Protein AF-A0A661GJ24-F1 (afdb_monomer_lite)

Foldseek 3Di:
DDDDDDDDDDDDDDDDDDDDDDDDDDDDDDDDPDDDDDDDDDDPDPDPPPDPPVPCLLVVQLVLQVVLLVCLQPPLVVLQVVVVVVVLLVLLLVLLLLLLLQADPVLPPDDPLLVLLLVLLCCLQAQCQLVLLQVLCVVLVADLLLSLLSSLQSNFAFASPLLLVLLVLLVADSSSLNVSSVVRNVVSLVRSLVNCCVRCVVHNVQHGDSVLLSVLCCVRRVVSSNNSNVVCVVVVDDDPPCSSCSSSVSVSSSSSSLSSSLVVVVVVQDPSNVVSLLVSLCSSLVVSLVSLLVVCVVSVHDLNHSSSSRSGSSHGYLSVSVSSLVVSPDPNSSSNVSSSSSNSNSSVVSNVVSVVSSVVVVD

Secondary structure (DSSP, 8-state):
-----------PPPP-----------------S-----S----------------HHHHHHHHHHHHHHHHHHH--HHHHHHHHTTHHHHHHHHHHHHHHHH--GGG----HHHHHHHHHHIIIIIIIHHHHHHHHHHHTT--HHHHHHHHHHHHSPPPSSHHHHHHHHTT--HHHHHHHHHHHHHHHHHHHHHHHHHHHHHHT-----HHHHHHHHIIIIIHHHHHHHHHHHHH-PPPPTTGGGHHHHHHHHHHHHHHHHTHHHHHHS-HHHHHHHHHHHHHHHHHHHHHHHHHHHHTT--HHHHHHHHHHHT---HHHHHHHHTTS-S--HHHHHHHHHHHHHHHHHHHHHHHHHHHHHH-

pLDDT: mean 79.18, std 21.62, range [26.05, 98.69]

Radius of gyration: 28.09 Å; chains: 1; bounding box: 100×52×68 Å

Structure (mmCIF, N/CA/C/O backbone):
data_AF-A0A661GJ24-F1
#
_entry.id   AF-A0A661GJ24-F1
#
loop_
_atom_site.group_PDB
_atom_site.id
_atom_site.type_symbol
_atom_site.label_atom_id
_atom_site.label_alt_id
_atom_site.label_comp_id
_atom_site.label_asym_id
_atom_site.label_entity_id
_atom_site.label_seq_id
_atom_site.pdbx_PDB_ins_code
_atom_site.Cartn_x
_atom_site.Cartn_y
_atom_site.Cartn_z
_atom_site.occupancy
_atom_site.B_iso_or_equiv
_atom_site.auth_seq_id
_atom_site.auth_comp_id
_atom_site.auth_asym_id
_atom_site.auth_atom_id
_atom_site.pdbx_PDB_model_num
ATOM 1 N N . MET A 1 1 ? -57.618 -23.956 32.612 1.00 33.53 1 MET A N 1
ATOM 2 C CA . MET A 1 1 ? -56.675 -24.460 33.630 1.00 33.53 1 MET A CA 1
ATOM 3 C C . MET A 1 1 ? -55.662 -23.359 33.928 1.00 33.53 1 MET A C 1
ATOM 5 O O . MET A 1 1 ? -54.882 -23.035 33.051 1.00 33.53 1 MET A O 1
ATOM 9 N N . ASN A 1 2 ? -55.822 -22.750 35.112 1.00 27.86 2 ASN A N 1
ATOM 10 C CA . ASN A 1 2 ? -54.917 -21.961 35.978 1.00 27.86 2 ASN A CA 1
ATOM 11 C C . ASN A 1 2 ? -53.900 -20.969 35.353 1.00 27.86 2 ASN A C 1
ATOM 13 O O . ASN A 1 2 ? -52.979 -21.398 34.676 1.00 27.86 2 ASN A O 1
ATOM 17 N N . VAL A 1 3 ? -54.118 -19.637 35.453 1.00 27.95 3 VAL A N 1
ATOM 18 C CA . VAL A 1 3 ? -53.787 -18.675 36.564 1.00 27.95 3 VAL A CA 1
ATOM 19 C C . VAL A 1 3 ? -52.313 -18.219 36.441 1.00 27.95 3 VAL A C 1
ATOM 21 O O . VAL A 1 3 ? -51.434 -19.062 36.380 1.00 27.95 3 VAL A O 1
ATOM 24 N N . VAL A 1 4 ? -51.968 -16.934 36.251 1.00 27.61 4 VAL A N 1
ATOM 25 C CA . VAL A 1 4 ? -52.007 -15.832 37.240 1.00 27.61 4 VAL A CA 1
ATOM 26 C C . VAL A 1 4 ? -52.287 -14.476 36.570 1.00 27.61 4 VAL A C 1
ATOM 28 O O . VAL A 1 4 ? -51.594 -14.065 35.642 1.00 27.61 4 VAL A O 1
ATOM 31 N N . ALA A 1 5 ? -53.273 -13.761 37.113 1.00 28.12 5 ALA A N 1
ATOM 32 C CA . ALA A 1 5 ? -53.496 -12.335 36.922 1.00 28.12 5 ALA A CA 1
ATOM 33 C C . ALA A 1 5 ? -52.801 -11.556 38.051 1.00 28.12 5 ALA A C 1
ATOM 35 O O . ALA A 1 5 ? -52.935 -11.926 39.215 1.00 28.12 5 ALA A O 1
ATOM 36 N N . HIS A 1 6 ? -52.123 -10.455 37.726 1.00 27.05 6 HIS A N 1
ATOM 37 C CA . HIS A 1 6 ? -51.795 -9.410 38.696 1.00 27.05 6 HIS A CA 1
ATOM 38 C C . HIS A 1 6 ? -52.663 -8.184 38.396 1.00 27.05 6 HIS A C 1
ATOM 40 O O . HIS A 1 6 ? -52.438 -7.465 37.425 1.00 27.05 6 HIS A O 1
ATOM 46 N N . GLN A 1 7 ? -53.682 -7.977 39.232 1.00 29.67 7 GLN A N 1
ATOM 47 C CA . GLN A 1 7 ? -54.341 -6.686 39.413 1.00 29.67 7 GLN A CA 1
ATOM 48 C C . GLN A 1 7 ? -53.432 -5.773 40.242 1.00 29.67 7 GLN A C 1
ATOM 50 O O . GLN A 1 7 ? -52.888 -6.216 41.250 1.00 29.67 7 GLN A O 1
ATOM 55 N N . CYS A 1 8 ? -53.348 -4.494 39.873 1.00 26.05 8 CYS A N 1
ATOM 56 C CA . CYS A 1 8 ? -53.078 -3.403 40.809 1.00 26.05 8 CYS A CA 1
ATOM 57 C C . CYS A 1 8 ? -53.677 -2.092 40.269 1.00 26.05 8 CYS A C 1
ATOM 59 O O . CYS A 1 8 ? -53.218 -1.595 39.246 1.00 26.05 8 CYS A O 1
ATOM 61 N N . GLY A 1 9 ? -54.681 -1.564 40.986 1.00 27.91 9 GLY A N 1
ATOM 62 C CA . GLY A 1 9 ? -55.226 -0.194 40.913 1.00 27.91 9 GLY A CA 1
ATOM 63 C C . GLY A 1 9 ? -56.029 0.122 39.644 1.00 27.91 9 GLY A C 1
ATOM 64 O O . GLY A 1 9 ? -55.461 0.295 38.580 1.00 27.91 9 GLY A O 1
ATOM 65 N N . GLY A 1 10 ? -57.360 0.198 39.632 1.00 28.61 10 GLY A N 1
ATOM 66 C CA . GLY A 1 10 ? -58.212 0.920 40.572 1.00 28.61 10 GLY A CA 1
ATOM 67 C C . GLY A 1 10 ? -58.398 2.359 40.084 1.00 28.61 10 GLY A C 1
ATOM 68 O O . GLY A 1 10 ? -57.608 3.204 40.465 1.00 28.61 10 GLY A O 1
ATOM 69 N N . ILE A 1 11 ? -59.398 2.603 39.225 1.00 26.98 11 ILE A N 1
ATOM 70 C CA . ILE A 1 11 ? -60.241 3.815 39.154 1.00 26.98 11 ILE A CA 1
ATOM 71 C C . ILE A 1 11 ? -61.430 3.495 38.230 1.00 26.98 11 ILE A C 1
ATOM 73 O O . ILE A 1 11 ? -61.291 3.068 37.087 1.00 26.98 11 ILE A O 1
ATOM 77 N N . SER A 1 12 ? -62.610 3.667 38.806 1.00 27.48 12 SER A N 1
ATOM 78 C CA . SER A 1 12 ? -63.960 3.494 38.280 1.00 27.48 12 SER A CA 1
ATOM 79 C C . SER A 1 12 ? -64.321 4.500 37.178 1.00 27.48 12 SER A C 1
ATOM 81 O O . SER A 1 12 ? -64.114 5.700 37.344 1.00 27.48 12 SER A O 1
ATOM 83 N N . ILE A 1 13 ? -64.946 4.022 36.097 1.00 29.17 13 ILE A N 1
ATOM 84 C CA . ILE A 1 13 ? -65.608 4.847 35.072 1.00 29.17 13 ILE A CA 1
ATOM 85 C C . ILE A 1 13 ? -67.088 4.987 35.465 1.00 29.17 13 ILE A C 1
ATOM 87 O O . ILE A 1 13 ? -67.742 3.955 35.631 1.00 29.17 13 ILE A O 1
ATOM 91 N N . PRO A 1 14 ? -67.661 6.198 35.599 1.00 29.70 14 PRO A N 1
ATOM 92 C CA . PRO A 1 14 ? -69.099 6.333 35.752 1.00 29.70 14 PRO A CA 1
ATOM 93 C C . PRO A 1 14 ? -69.797 6.264 34.386 1.00 29.70 14 PRO A C 1
ATOM 95 O O . PRO A 1 14 ? -69.410 6.916 33.417 1.00 29.70 14 PRO A O 1
ATOM 98 N N . VAL A 1 15 ? -70.855 5.459 34.344 1.00 28.55 15 VAL A N 1
ATOM 99 C CA . VAL A 1 15 ? -71.853 5.379 33.274 1.00 28.55 15 VAL A CA 1
ATOM 100 C C . VAL A 1 15 ? -72.766 6.608 33.359 1.00 28.55 15 VAL A C 1
ATOM 102 O O . VAL A 1 15 ? -73.274 6.911 34.436 1.00 28.55 15 VAL A O 1
ATOM 105 N N . GLY A 1 16 ? -73.013 7.299 32.238 1.00 26.45 16 GLY A N 1
ATOM 106 C CA . GLY A 1 16 ? -73.908 8.461 32.215 1.00 26.45 16 GLY A CA 1
ATOM 107 C C . GLY A 1 16 ? -74.280 8.988 30.823 1.00 26.45 16 GLY A C 1
ATOM 108 O O . GLY A 1 16 ? -73.604 9.850 30.284 1.00 26.45 16 GLY A O 1
ATOM 109 N N . ALA A 1 17 ? -75.396 8.470 30.300 1.00 28.33 17 ALA A N 1
ATOM 110 C CA . ALA A 1 17 ? -76.457 9.155 29.544 1.00 28.33 17 ALA A CA 1
ATOM 111 C C . ALA A 1 17 ? -76.138 10.077 28.335 1.00 28.33 17 ALA A C 1
ATOM 113 O O . ALA A 1 17 ? -75.830 11.256 28.461 1.00 28.33 17 ALA A O 1
ATOM 114 N N . ASN A 1 18 ? -76.421 9.535 27.145 1.00 29.62 18 ASN A N 1
ATOM 115 C CA . ASN A 1 18 ? -77.342 10.051 26.115 1.00 29.62 18 ASN A CA 1
ATOM 116 C C . ASN A 1 18 ? -77.770 11.545 26.179 1.00 29.62 18 ASN A C 1
ATOM 118 O O . ASN A 1 18 ? -78.586 11.915 27.025 1.00 29.62 18 ASN A O 1
ATOM 122 N N . ARG A 1 19 ? -77.377 12.354 25.178 1.00 28.61 19 ARG A N 1
ATOM 123 C CA . ARG A 1 19 ? -78.214 13.433 24.604 1.00 28.61 19 ARG A CA 1
ATOM 124 C C . ARG A 1 19 ? -77.733 13.871 23.211 1.00 28.61 19 ARG A C 1
ATOM 126 O O . ARG A 1 19 ? -76.554 14.101 22.979 1.00 28.61 19 ARG A O 1
ATOM 133 N N . LEU A 1 20 ? -78.714 13.961 22.317 1.00 30.39 20 LEU A N 1
ATOM 134 C CA . LEU A 1 20 ? -78.696 14.432 20.929 1.00 30.39 20 LEU A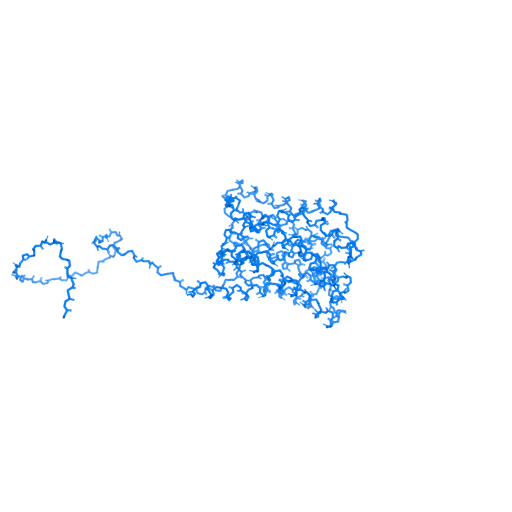 CA 1
ATOM 135 C C . LEU A 1 20 ? -78.296 15.919 20.807 1.00 30.39 20 LEU A C 1
ATOM 137 O O . LEU A 1 20 ? -78.568 16.678 21.733 1.00 30.39 20 LEU A O 1
ATOM 141 N N . VAL A 1 21 ? -77.790 16.340 19.633 1.00 29.08 21 VAL A N 1
ATOM 142 C CA . VAL A 1 21 ? -78.417 17.344 18.724 1.00 29.08 21 VAL A CA 1
ATOM 143 C C . VAL A 1 21 ? -77.415 17.964 17.712 1.00 29.08 21 VAL A C 1
ATOM 145 O O . VAL A 1 21 ? -76.357 18.462 18.073 1.00 29.08 21 VAL A O 1
ATOM 148 N N . SER A 1 22 ? -77.861 17.940 16.444 1.00 28.61 22 SER A N 1
ATOM 149 C CA . SER A 1 22 ? -77.622 18.811 15.268 1.00 28.61 22 SER A CA 1
ATOM 150 C C . SER A 1 22 ? -76.218 19.103 14.727 1.00 28.61 22 SER A C 1
ATOM 152 O O . SER A 1 22 ? -75.334 19.599 15.418 1.00 28.61 22 SER A O 1
ATOM 154 N N . GLY A 1 23 ? -76.089 18.930 13.407 1.00 28.80 23 GLY A N 1
ATOM 155 C CA . GLY A 1 23 ? -74.928 19.340 12.628 1.00 28.80 23 GLY A CA 1
ATOM 156 C C . GLY A 1 23 ? -74.885 20.821 12.252 1.00 28.80 23 GLY A C 1
ATOM 157 O O . GLY A 1 23 ? -75.878 21.535 12.313 1.00 28.80 23 GLY A O 1
ATOM 158 N N . SER A 1 24 ? -73.718 21.251 11.778 1.00 26.09 24 SER A N 1
ATOM 159 C CA . SER A 1 24 ? -73.575 22.188 10.662 1.00 26.09 24 SER A CA 1
ATOM 160 C C . SER A 1 24 ? -72.143 22.108 10.122 1.00 26.09 24 SER A C 1
ATOM 162 O O . SER A 1 24 ? -71.213 21.700 10.818 1.00 26.09 24 SER A O 1
ATOM 164 N N . ALA A 1 25 ? -72.001 22.447 8.847 1.00 37.31 25 ALA A N 1
ATOM 165 C CA . ALA A 1 25 ? -70.785 22.384 8.057 1.00 37.31 25 ALA A CA 1
ATOM 166 C C . ALA A 1 25 ? -69.604 23.199 8.627 1.00 37.31 25 ALA A C 1
ATOM 168 O O . ALA A 1 25 ? -69.739 24.380 8.948 1.00 37.31 25 ALA A O 1
ATOM 169 N N . ALA A 1 26 ? -68.405 22.613 8.602 1.00 31.55 26 ALA A N 1
ATOM 170 C CA . ALA A 1 26 ? -67.135 23.334 8.692 1.00 31.55 26 ALA A CA 1
ATOM 171 C C . ALA A 1 26 ? -66.157 22.696 7.692 1.00 31.55 26 ALA A C 1
ATOM 173 O O . ALA A 1 26 ? -65.726 21.562 7.859 1.00 31.55 26 ALA A O 1
ATOM 174 N N . ARG A 1 27 ? -66.050 23.260 6.486 1.00 28.02 27 ARG A N 1
ATOM 175 C CA . ARG A 1 27 ? -65.019 24.232 6.079 1.00 28.02 27 ARG A CA 1
ATOM 176 C C . ARG A 1 27 ? -63.590 23.721 6.275 1.00 28.02 27 ARG A C 1
ATOM 178 O O . ARG A 1 27 ? -63.107 23.561 7.389 1.00 28.02 27 ARG A O 1
ATOM 185 N N . VAL A 1 28 ? -62.938 23.552 5.125 1.00 39.53 28 VAL A N 1
ATOM 186 C CA . VAL A 1 28 ? -61.499 23.400 4.899 1.00 39.53 28 VAL A CA 1
ATOM 187 C C . VAL A 1 28 ? -60.718 24.327 5.836 1.00 39.53 28 VAL A C 1
ATOM 189 O O . VAL A 1 28 ? -60.739 25.546 5.680 1.00 39.53 28 VAL A O 1
ATOM 192 N N . GLY A 1 29 ? -60.063 23.728 6.832 1.00 27.97 29 GLY A N 1
ATOM 193 C CA . GLY A 1 29 ? -59.224 24.398 7.818 1.00 27.97 29 GLY A CA 1
ATOM 194 C C . GLY A 1 29 ? -57.771 23.983 7.634 1.00 27.97 29 GLY A C 1
ATOM 195 O O . GLY A 1 29 ? -57.393 22.845 7.884 1.00 27.97 29 GLY A O 1
ATOM 196 N N . THR A 1 30 ? -56.976 24.935 7.166 1.00 28.30 30 THR A N 1
ATOM 197 C CA . THR A 1 30 ? -55.519 24.923 7.019 1.00 28.30 30 THR A CA 1
ATOM 198 C C . THR A 1 30 ? -54.778 24.266 8.191 1.00 28.30 30 THR A C 1
ATOM 200 O O . THR A 1 30 ? -54.967 24.657 9.345 1.00 28.30 30 THR A O 1
ATOM 203 N N . TRP A 1 31 ? -53.869 23.337 7.881 1.00 26.69 31 TRP A N 1
ATOM 204 C CA . TRP A 1 31 ? -52.880 22.795 8.816 1.00 26.69 31 TRP A CA 1
ATOM 205 C C . TRP A 1 31 ? -52.038 23.928 9.424 1.00 26.69 31 TRP A C 1
ATOM 207 O O . TRP A 1 31 ? -51.267 24.581 8.723 1.00 26.69 31 TRP A O 1
ATOM 217 N N . ARG A 1 32 ? -52.160 24.145 10.738 1.00 27.20 32 ARG A N 1
ATOM 218 C CA . ARG A 1 32 ? -51.180 24.905 11.526 1.00 27.20 32 ARG A CA 1
ATOM 219 C C . ARG A 1 32 ? -50.176 23.926 12.150 1.00 27.20 32 ARG A C 1
ATOM 221 O O . ARG A 1 32 ? -50.608 22.942 12.751 1.00 27.20 32 ARG A O 1
ATOM 228 N N . PRO A 1 33 ? -48.858 24.166 12.054 1.00 30.28 33 PRO A N 1
ATOM 229 C CA . PRO A 1 33 ? -47.874 23.357 12.759 1.00 30.28 33 PRO A CA 1
ATOM 230 C C . PRO A 1 33 ? -47.905 23.727 14.249 1.00 30.28 33 PRO A C 1
ATOM 232 O O . PRO A 1 33 ? -47.707 24.891 14.588 1.00 30.28 33 PRO A O 1
ATOM 235 N N . GLY A 1 34 ? -48.155 22.757 15.137 1.00 38.59 34 GLY A N 1
ATOM 236 C CA . GLY A 1 34 ? -47.938 22.961 16.578 1.00 38.59 34 GLY A CA 1
ATOM 237 C C . GLY A 1 34 ? -48.952 22.390 17.572 1.00 38.59 34 GLY A C 1
ATOM 238 O O . GLY A 1 34 ? -48.898 22.791 18.729 1.00 38.59 34 GLY A O 1
ATOM 239 N N . VAL A 1 35 ? -49.845 21.466 17.202 1.00 29.58 35 VAL A N 1
ATOM 240 C CA . VAL A 1 35 ? -50.688 20.779 18.203 1.00 29.58 35 VAL A CA 1
ATOM 241 C C . VAL A 1 35 ? -50.063 19.434 18.570 1.00 29.58 35 VAL A C 1
ATOM 243 O O . VAL A 1 35 ? -50.035 18.501 17.772 1.00 29.58 35 VAL A O 1
ATOM 246 N N . VAL A 1 36 ? -49.521 19.364 19.785 1.00 34.94 36 VAL A N 1
ATOM 247 C CA . VAL A 1 36 ? -49.003 18.146 20.416 1.00 34.94 36 VAL A CA 1
ATOM 248 C C . VAL A 1 36 ? -50.179 17.407 21.055 1.00 34.94 36 VAL A C 1
ATOM 250 O O . VAL A 1 36 ? -50.785 17.921 21.992 1.00 34.94 36 VAL A O 1
ATOM 253 N N . CYS A 1 37 ? -50.500 16.202 20.580 1.00 26.73 37 CYS A N 1
ATOM 254 C CA . CYS A 1 37 ? -51.337 15.270 21.338 1.00 26.73 37 CYS A CA 1
ATOM 255 C C . CYS A 1 37 ? -50.491 14.654 22.464 1.00 26.73 37 CYS A C 1
ATOM 257 O O . CYS A 1 37 ? -49.447 14.064 22.167 1.00 26.73 37 CYS A O 1
ATOM 259 N N . PRO A 1 38 ? -50.892 14.755 23.741 1.00 37.06 38 PRO A N 1
ATOM 260 C CA . PRO A 1 38 ? -50.274 13.968 24.790 1.00 37.06 38 PRO A CA 1
ATOM 261 C C . PRO A 1 38 ? -50.923 12.577 24.817 1.00 37.06 38 PRO A C 1
ATOM 263 O O . PRO A 1 38 ? -52.075 12.427 24.421 1.00 37.06 38 PRO A O 1
ATOM 266 N N . VAL A 1 39 ? -50.196 11.604 25.375 1.00 33.72 39 VAL A N 1
ATOM 267 C CA . VAL A 1 39 ? -50.619 10.245 25.775 1.00 33.72 39 VAL A CA 1
ATOM 268 C C . VAL A 1 39 ? -50.095 9.108 24.860 1.00 33.72 39 VAL A C 1
ATOM 270 O O . VAL A 1 39 ? -50.562 8.883 23.752 1.00 33.72 39 VAL A O 1
ATOM 273 N N . HIS A 1 40 ? -49.117 8.371 25.419 1.00 34.12 40 HIS A N 1
ATOM 274 C CA . HIS A 1 40 ? -48.413 7.154 24.956 1.00 34.12 40 HIS A CA 1
ATOM 275 C C . HIS A 1 40 ? -47.308 7.281 23.884 1.00 34.12 40 HIS A C 1
ATOM 277 O O . HIS A 1 40 ? -47.425 6.813 22.760 1.00 34.12 40 HIS A O 1
ATOM 283 N N . GLY A 1 41 ? -46.152 7.819 24.293 1.00 34.97 41 GLY A N 1
ATOM 284 C CA . GLY A 1 41 ? -44.925 7.023 24.511 1.00 34.97 41 GLY A CA 1
ATOM 285 C C . GLY A 1 41 ? -44.299 6.159 23.402 1.00 34.97 41 GLY A C 1
ATOM 286 O O . GLY A 1 41 ? -43.282 5.532 23.680 1.00 34.97 41 GLY A O 1
ATOM 287 N N . VAL A 1 42 ? -44.812 6.120 22.172 1.00 30.30 42 VAL A N 1
ATOM 288 C CA . VAL A 1 42 ? -44.170 5.405 21.056 1.00 30.30 42 VAL A CA 1
ATOM 289 C C . VAL A 1 42 ? -43.576 6.430 20.102 1.00 30.30 42 VAL A C 1
ATOM 291 O O . VAL A 1 42 ? -44.251 7.013 19.256 1.00 30.30 42 VAL A O 1
ATOM 294 N N . ARG A 1 43 ? -42.272 6.675 20.249 1.00 29.03 43 ARG A N 1
ATOM 295 C CA . ARG A 1 43 ? -41.495 7.432 19.268 1.00 29.03 43 ARG A CA 1
ATOM 296 C C . ARG A 1 43 ? -41.495 6.608 17.978 1.00 29.03 43 ARG A C 1
ATOM 298 O O . ARG A 1 43 ? -40.771 5.620 17.909 1.00 29.03 43 ARG A O 1
ATOM 305 N N . MET A 1 44 ? -42.298 6.989 16.978 1.00 29.78 44 MET A N 1
ATOM 306 C CA . MET A 1 44 ? -42.164 6.453 15.620 1.00 29.78 44 MET A CA 1
ATOM 307 C C . MET A 1 44 ? -40.719 6.691 15.175 1.00 29.78 44 MET A C 1
ATOM 309 O O . MET A 1 44 ? -40.324 7.817 14.864 1.00 29.78 44 MET A O 1
ATOM 313 N N . GLN A 1 45 ? -39.899 5.642 15.208 1.00 38.25 45 GLN A N 1
ATOM 314 C CA . GLN A 1 45 ? -38.617 5.654 14.529 1.00 38.25 45 GLN A CA 1
ATOM 315 C C . GLN A 1 45 ? -38.942 5.794 13.045 1.00 38.25 45 GLN A C 1
ATOM 317 O O . GLN A 1 45 ? -39.594 4.928 12.466 1.00 38.25 45 GLN A O 1
ATOM 322 N N . ARG A 1 46 ? -38.538 6.917 12.440 1.00 31.41 46 ARG A N 1
ATOM 323 C CA . ARG A 1 46 ? -38.494 7.024 10.981 1.00 31.41 46 ARG A CA 1
ATOM 324 C C . ARG A 1 46 ? -37.697 5.828 10.478 1.00 31.41 46 ARG A C 1
ATOM 326 O O . ARG A 1 46 ? -36.503 5.735 10.761 1.00 31.41 46 ARG A O 1
ATOM 333 N N . PHE A 1 47 ? -38.363 4.933 9.756 1.00 35.00 47 PHE A N 1
ATOM 334 C CA . PHE A 1 47 ? -37.683 3.964 8.914 1.00 35.00 47 PHE A CA 1
ATOM 335 C C . PHE A 1 47 ? -36.729 4.745 7.998 1.00 35.00 47 PHE A C 1
ATOM 337 O O . PHE A 1 47 ? -37.147 5.759 7.430 1.00 35.00 47 PHE A O 1
ATOM 344 N N . PRO A 1 48 ? -35.446 4.363 7.899 1.00 37.78 48 PRO A N 1
ATOM 345 C CA . PRO A 1 48 ? -34.559 5.004 6.949 1.00 37.78 48 PRO A CA 1
ATOM 346 C C . PRO A 1 48 ? -35.103 4.738 5.545 1.00 37.78 48 PRO A C 1
ATOM 348 O O . PRO A 1 48 ? -35.318 3.585 5.172 1.00 37.78 48 PRO A O 1
ATOM 351 N N . ASP A 1 49 ? -35.336 5.806 4.782 1.00 32.38 49 ASP A N 1
ATOM 352 C CA . ASP A 1 49 ? -35.617 5.718 3.353 1.00 32.38 49 ASP A CA 1
ATOM 353 C C . ASP A 1 49 ? -34.505 4.890 2.697 1.00 32.38 49 ASP A C 1
ATOM 355 O O . ASP A 1 49 ? -33.366 5.348 2.565 1.00 32.38 49 ASP A O 1
ATOM 359 N N . PHE A 1 50 ? -34.817 3.657 2.295 1.00 36.75 50 PHE A N 1
ATOM 360 C CA . PHE A 1 50 ? -33.895 2.798 1.561 1.00 36.75 50 PHE A CA 1
ATOM 361 C C . PHE A 1 50 ? -33.823 3.287 0.112 1.00 36.75 50 PHE A C 1
ATOM 363 O O . PHE A 1 50 ? -34.363 2.690 -0.817 1.00 36.75 50 PHE A O 1
ATOM 370 N N . ARG A 1 51 ? -33.165 4.432 -0.094 1.00 30.97 51 ARG A N 1
ATOM 371 C CA . ARG A 1 51 ? -32.644 4.789 -1.409 1.00 30.97 51 ARG A CA 1
ATOM 372 C C . ARG A 1 51 ? -31.435 3.901 -1.655 1.00 30.97 51 ARG A C 1
ATOM 374 O O . ARG A 1 51 ? -30.418 4.042 -0.981 1.00 30.97 51 ARG A O 1
ATOM 381 N N . ILE A 1 52 ? -31.517 3.041 -2.666 1.00 39.25 52 ILE A N 1
ATOM 382 C CA . ILE A 1 52 ? -30.337 2.445 -3.297 1.00 39.25 52 ILE A CA 1
ATOM 383 C C . ILE A 1 52 ? -29.619 3.589 -4.027 1.00 39.25 52 ILE A C 1
ATOM 385 O O . ILE A 1 52 ? -29.725 3.757 -5.238 1.00 39.25 52 ILE A O 1
ATOM 389 N N . SER A 1 53 ? -28.937 4.462 -3.285 1.00 36.75 53 SER A N 1
ATOM 390 C CA . SER A 1 53 ? -27.949 5.347 -3.882 1.00 36.75 53 SER A CA 1
ATOM 391 C C . SER A 1 53 ? -26.774 4.461 -4.235 1.00 36.75 53 SER A C 1
ATOM 393 O O . SER A 1 53 ? -26.006 4.107 -3.342 1.00 36.75 53 SER A O 1
ATOM 395 N N . ILE A 1 54 ? -26.652 4.083 -5.512 1.00 44.62 54 ILE A N 1
ATOM 396 C CA . ILE A 1 54 ? -25.402 3.536 -6.042 1.00 44.62 54 ILE A CA 1
ATOM 397 C C . ILE A 1 54 ? -24.321 4.525 -5.600 1.00 44.62 54 ILE A C 1
ATOM 399 O O . ILE A 1 54 ? -24.366 5.693 -6.001 1.00 44.62 54 ILE A O 1
ATOM 403 N N . PRO A 1 55 ? -23.406 4.129 -4.708 1.00 57.62 55 PRO A N 1
ATOM 404 C CA . PRO A 1 55 ? -22.453 5.062 -4.152 1.00 57.62 55 PRO A CA 1
ATOM 405 C C . PRO A 1 55 ? -21.433 5.352 -5.250 1.00 57.62 55 PRO A C 1
ATOM 407 O O . PRO A 1 55 ? -20.452 4.631 -5.406 1.00 57.62 55 PRO A O 1
ATOM 410 N N . VAL A 1 56 ? -21.675 6.411 -6.030 1.00 61.41 56 VAL A N 1
ATOM 411 C CA . VAL A 1 56 ? -20.799 6.900 -7.115 1.00 61.41 56 VAL A CA 1
ATOM 412 C C . VAL A 1 56 ? -19.339 6.951 -6.654 1.00 61.41 56 VAL A C 1
ATOM 414 O O . VAL A 1 56 ? -18.423 6.633 -7.401 1.00 61.41 56 VAL A O 1
ATOM 417 N N . GLN A 1 57 ? -19.127 7.258 -5.375 1.00 61.50 57 GLN A N 1
ATOM 418 C CA . GLN A 1 57 ? -17.824 7.322 -4.730 1.00 61.50 57 GLN A CA 1
ATOM 419 C C . GLN A 1 57 ? -17.054 5.987 -4.691 1.00 61.50 57 GLN A C 1
ATOM 421 O O . GLN A 1 57 ? -15.830 6.008 -4.740 1.00 61.50 57 GLN A O 1
ATOM 426 N N . GLN A 1 58 ? -17.735 4.839 -4.625 1.00 63.28 58 GLN A N 1
ATOM 427 C CA . GLN A 1 58 ? -17.089 3.517 -4.598 1.00 63.28 58 GLN A CA 1
ATOM 428 C C . GLN A 1 58 ? -16.640 3.063 -5.987 1.00 63.28 58 GLN A C 1
ATOM 430 O O . GLN A 1 58 ? -15.630 2.380 -6.114 1.00 63.28 58 GLN A O 1
ATOM 435 N N . TRP A 1 59 ? -17.371 3.475 -7.023 1.00 70.75 59 TRP A N 1
ATOM 436 C CA . TRP A 1 59 ? -17.081 3.117 -8.410 1.00 70.75 59 TRP A CA 1
ATOM 437 C C . TRP A 1 59 ? -16.184 4.131 -9.117 1.00 70.75 59 TRP A C 1
ATOM 439 O O . TRP A 1 59 ? -15.545 3.773 -10.099 1.00 70.75 59 TRP A O 1
ATOM 449 N N . PHE A 1 60 ? -16.077 5.361 -8.604 1.00 80.50 60 PHE A N 1
ATOM 450 C CA . PHE A 1 60 ? -15.281 6.424 -9.220 1.00 80.50 60 PHE A CA 1
ATOM 451 C C . PHE A 1 60 ? -13.832 6.005 -9.489 1.00 80.50 60 PHE A C 1
ATOM 453 O O . PHE A 1 60 ? -13.352 6.146 -10.611 1.00 80.50 60 PHE A O 1
ATOM 460 N N . LEU A 1 61 ? -13.146 5.456 -8.481 1.00 74.38 61 LEU A N 1
ATOM 461 C CA . LEU A 1 61 ? -11.751 5.048 -8.630 1.00 74.38 61 LEU A CA 1
ATOM 462 C C . LEU A 1 61 ? -11.604 3.807 -9.536 1.00 74.38 61 LEU A C 1
ATOM 464 O O . LEU A 1 61 ? -10.860 3.909 -10.507 1.00 74.38 61 LEU A O 1
ATOM 468 N N . PRO A 1 62 ? -12.309 2.674 -9.318 1.00 73.12 62 PRO A N 1
ATOM 469 C CA . PRO A 1 62 ? -12.189 1.511 -10.201 1.00 73.12 62 PRO A CA 1
ATOM 470 C C . PRO A 1 62 ? -12.552 1.798 -11.662 1.00 73.12 62 PRO A C 1
ATOM 472 O O . PRO A 1 62 ? -11.794 1.438 -12.557 1.00 73.12 62 PRO A O 1
ATOM 475 N N . VAL A 1 63 ? -13.676 2.479 -11.913 1.00 82.81 63 VAL A N 1
ATOM 476 C CA . VAL A 1 63 ? -14.112 2.822 -13.278 1.00 82.81 63 VAL A CA 1
ATOM 477 C C . VAL A 1 63 ? -13.133 3.802 -13.911 1.00 82.81 63 VAL A C 1
ATOM 479 O O . VAL A 1 63 ? -12.730 3.612 -15.054 1.00 82.81 63 VAL A O 1
ATOM 482 N N . GLY A 1 64 ? -12.701 4.816 -13.158 1.00 85.12 64 GLY A N 1
ATOM 483 C CA . GLY A 1 64 ? -11.706 5.774 -13.625 1.00 85.12 64 GLY A CA 1
ATOM 484 C C . GLY A 1 64 ? -10.383 5.111 -14.001 1.00 85.12 64 GLY A C 1
ATOM 485 O O . GLY A 1 64 ? -9.820 5.445 -15.038 1.00 85.12 64 GLY A O 1
ATOM 486 N N . LEU A 1 65 ? -9.919 4.131 -13.218 1.00 77.31 65 LEU A N 1
ATOM 487 C CA . LEU A 1 65 ? -8.722 3.351 -13.535 1.00 77.31 65 LEU A CA 1
ATOM 488 C C . LEU A 1 65 ? -8.903 2.542 -14.822 1.00 77.31 65 LEU A C 1
ATOM 490 O O . LEU A 1 65 ? -8.058 2.645 -15.701 1.00 77.31 65 LEU A O 1
ATOM 494 N N . VAL A 1 66 ? -10.011 1.811 -14.986 1.00 82.88 66 VAL A N 1
ATOM 495 C CA . VAL A 1 66 ? -10.275 1.044 -16.221 1.00 82.88 66 VAL A CA 1
ATOM 496 C C . VAL A 1 66 ? -10.294 1.957 -17.449 1.00 82.88 66 VAL A C 1
ATOM 498 O O . VAL A 1 66 ? -9.668 1.642 -18.460 1.00 82.88 66 VAL A O 1
ATOM 501 N N . LEU A 1 67 ? -10.961 3.111 -17.357 1.00 88.62 67 LEU A N 1
ATOM 502 C CA . LEU A 1 67 ? -11.010 4.089 -18.446 1.00 88.62 67 LEU A CA 1
ATOM 503 C C . LEU A 1 67 ? -9.629 4.687 -18.744 1.00 88.62 67 LEU A C 1
ATOM 505 O O . LEU A 1 67 ? -9.253 4.792 -19.908 1.00 88.62 67 LEU A O 1
ATOM 509 N N . ALA A 1 68 ? -8.853 5.031 -17.714 1.00 85.38 68 ALA A N 1
ATOM 510 C CA . ALA A 1 68 ? -7.483 5.517 -17.863 1.00 85.38 68 ALA A CA 1
ATOM 511 C C . ALA A 1 68 ? -6.569 4.483 -18.532 1.00 85.38 68 ALA A C 1
ATOM 513 O O . ALA A 1 68 ? -5.795 4.839 -19.420 1.00 85.38 68 ALA A O 1
ATOM 514 N N . MET A 1 69 ? -6.681 3.210 -18.144 1.00 80.88 69 MET A N 1
ATOM 515 C CA . MET A 1 69 ? -5.944 2.100 -18.752 1.00 80.88 69 MET A CA 1
ATOM 516 C C . MET A 1 69 ? -6.321 1.937 -20.229 1.00 80.88 69 MET A C 1
ATOM 518 O O . MET A 1 69 ? -5.442 1.885 -21.086 1.00 80.88 69 MET A O 1
ATOM 522 N N . ALA A 1 70 ? -7.619 1.913 -20.546 1.00 86.56 70 ALA A N 1
ATOM 523 C CA . ALA A 1 70 ? -8.097 1.802 -21.922 1.00 86.56 70 ALA A CA 1
ATOM 524 C C . ALA A 1 70 ? -7.621 2.983 -22.783 1.00 86.56 70 ALA A C 1
ATOM 526 O O . ALA A 1 70 ? -7.111 2.786 -23.885 1.00 86.56 70 ALA A O 1
ATOM 527 N N . PHE A 1 71 ? -7.718 4.208 -22.263 1.00 89.06 71 PHE A N 1
ATOM 528 C CA . PHE A 1 71 ? -7.284 5.402 -22.980 1.00 89.06 71 PHE A CA 1
ATOM 529 C C . PHE A 1 71 ? -5.764 5.434 -23.190 1.00 89.06 71 PHE A C 1
ATOM 531 O O . PHE A 1 71 ? -5.320 5.764 -24.287 1.00 89.06 71 PHE A O 1
ATOM 538 N N . ALA A 1 72 ? -4.968 4.997 -22.205 1.00 85.56 72 ALA A N 1
ATOM 539 C CA . ALA A 1 72 ? -3.518 4.839 -22.352 1.00 85.56 72 ALA A CA 1
ATOM 540 C C . ALA A 1 72 ? -3.140 3.853 -23.474 1.00 85.56 72 ALA A C 1
ATOM 542 O O . ALA A 1 72 ? -2.162 4.065 -24.192 1.00 85.56 72 ALA A O 1
ATOM 543 N N . LEU A 1 73 ? -3.925 2.785 -23.655 1.00 85.00 73 LEU A N 1
ATOM 544 C CA . LEU A 1 73 ? -3.694 1.781 -24.696 1.00 85.00 73 LEU A CA 1
ATOM 545 C C . LEU A 1 73 ? -4.172 2.217 -26.085 1.00 85.00 73 LEU A C 1
ATOM 547 O O . LEU A 1 73 ? -3.606 1.762 -27.073 1.00 85.00 73 LEU A O 1
ATOM 551 N N . VAL A 1 74 ? -5.186 3.079 -26.194 1.00 89.19 74 VAL A N 1
ATOM 552 C CA . VAL A 1 74 ? -5.694 3.559 -27.493 1.00 89.19 74 VAL A CA 1
ATOM 553 C C . VAL A 1 74 ? -4.926 4.798 -27.957 1.00 89.19 74 VAL A C 1
ATOM 555 O O . VAL A 1 74 ? -4.404 4.809 -29.070 1.00 89.19 74 VAL A O 1
ATOM 558 N N . ALA A 1 75 ? -4.785 5.804 -27.090 1.00 90.12 75 ALA A N 1
ATOM 559 C CA . ALA A 1 75 ? -4.190 7.107 -27.388 1.00 90.12 75 ALA A CA 1
ATOM 560 C C . ALA A 1 75 ? -3.091 7.469 -26.356 1.00 90.12 75 ALA A C 1
ATOM 562 O O . ALA A 1 75 ? -3.335 8.244 -25.432 1.00 90.12 75 ALA A O 1
ATOM 563 N N . PRO A 1 76 ? -1.866 6.924 -26.502 1.00 88.38 76 PRO A N 1
ATOM 564 C CA . PRO A 1 76 ? -0.791 7.055 -25.517 1.00 88.38 76 PRO A CA 1
ATOM 565 C C . PRO A 1 76 ? -0.079 8.407 -25.601 1.00 88.38 76 PRO A C 1
ATOM 567 O O . PRO A 1 76 ? 0.419 8.897 -24.596 1.00 88.38 76 PRO A O 1
ATOM 570 N N . LEU A 1 77 ? -0.033 9.028 -26.785 1.00 90.31 77 LEU A N 1
ATOM 571 C CA . LEU A 1 77 ? 0.805 10.202 -27.036 1.00 90.31 77 LEU A CA 1
ATOM 572 C C . LEU A 1 77 ? 0.546 11.364 -26.054 1.00 90.31 77 LEU A C 1
ATOM 574 O O . LEU A 1 77 ? 1.510 11.901 -25.514 1.00 90.31 77 LEU A O 1
ATOM 578 N N . PRO A 1 78 ? -0.710 11.741 -25.733 1.00 90.50 78 PRO A N 1
ATOM 579 C CA . PRO A 1 78 ? -0.940 12.826 -24.780 1.00 90.50 78 PRO A CA 1
ATOM 580 C C . PRO A 1 78 ? -0.486 12.459 -23.360 1.00 90.50 78 PRO A C 1
ATOM 582 O O . PRO A 1 78 ? 0.045 13.303 -22.641 1.00 90.50 78 PRO A O 1
ATOM 585 N N . GLY A 1 79 ? -0.665 11.197 -22.957 1.00 86.88 79 GLY A N 1
ATOM 586 C CA . GLY A 1 79 ? -0.266 10.723 -21.635 1.00 86.88 79 GLY A CA 1
ATOM 587 C C . GLY A 1 79 ? 1.251 10.593 -21.487 1.00 86.88 79 GLY A C 1
ATOM 588 O O . GLY A 1 79 ? 1.779 10.929 -20.430 1.00 86.88 79 GLY A O 1
ATOM 589 N N . SER A 1 80 ? 1.960 10.159 -22.536 1.00 85.69 80 SER A N 1
ATOM 590 C CA . SER A 1 80 ? 3.424 10.056 -22.532 1.00 85.69 80 SER A CA 1
ATOM 591 C C . SER A 1 80 ? 4.083 11.434 -22.481 1.00 85.69 80 SER A C 1
ATOM 593 O O . SER A 1 80 ? 4.951 11.650 -21.641 1.00 85.69 80 SER A O 1
ATOM 595 N N . VAL A 1 81 ? 3.600 12.391 -23.282 1.00 89.56 81 VAL A N 1
ATOM 596 C CA . VAL A 1 81 ? 4.096 13.779 -23.268 1.00 89.56 81 VAL A CA 1
ATOM 597 C C . VAL A 1 81 ? 3.886 14.418 -21.896 1.00 89.56 81 VAL A C 1
ATOM 599 O O . VAL A 1 81 ? 4.799 15.023 -21.340 1.00 89.56 81 VAL A O 1
ATOM 602 N N . LEU A 1 82 ? 2.706 14.252 -21.290 1.00 87.56 82 LEU A N 1
ATOM 603 C CA . LEU A 1 82 ? 2.465 14.775 -19.943 1.00 87.56 82 LEU A CA 1
ATOM 604 C C . LEU A 1 82 ? 3.322 14.082 -18.877 1.00 87.56 82 LEU A C 1
ATOM 606 O O . LEU A 1 82 ? 3.719 14.730 -17.909 1.00 87.56 82 LEU A O 1
ATOM 610 N N . ASN A 1 83 ? 3.653 12.801 -19.049 1.00 82.56 83 ASN A N 1
ATOM 611 C CA . ASN A 1 83 ? 4.559 12.105 -18.141 1.00 82.56 83 ASN A CA 1
ATOM 612 C C . ASN A 1 83 ? 5.970 12.727 -18.152 1.00 82.56 83 ASN A C 1
ATOM 614 O O . ASN A 1 83 ? 6.571 12.888 -17.091 1.00 82.56 83 ASN A O 1
ATOM 618 N N . GLU A 1 84 ? 6.463 13.142 -19.324 1.00 82.94 84 GLU A N 1
ATOM 619 C CA . GLU A 1 84 ? 7.770 13.802 -19.488 1.00 82.94 84 GLU A CA 1
ATOM 620 C C . GLU A 1 84 ? 7.842 15.174 -18.806 1.00 82.94 84 GLU A C 1
ATOM 622 O O . GLU A 1 84 ? 8.904 15.571 -18.332 1.00 82.94 84 GLU A O 1
ATOM 627 N N . THR A 1 85 ? 6.711 15.875 -18.659 1.00 85.44 85 THR A N 1
ATOM 628 C CA . THR A 1 85 ? 6.665 17.160 -17.930 1.00 85.44 85 THR A CA 1
ATOM 629 C C . THR A 1 85 ? 6.942 17.027 -16.428 1.00 85.44 85 THR A C 1
ATOM 631 O O . THR A 1 85 ? 7.069 18.031 -15.729 1.00 85.44 85 THR A O 1
ATOM 634 N N . GLY A 1 86 ? 6.990 15.801 -15.894 1.00 78.12 86 GLY A N 1
ATOM 635 C CA . GLY A 1 86 ? 7.163 15.559 -14.464 1.00 78.12 86 GLY A CA 1
ATOM 636 C C . GLY A 1 86 ? 5.911 15.856 -13.633 1.00 78.12 86 GLY A C 1
ATOM 637 O O . GLY A 1 86 ? 5.994 15.876 -12.405 1.00 78.12 86 GLY A O 1
ATOM 638 N N . LEU A 1 87 ? 4.738 16.035 -14.258 1.00 83.94 87 LEU A N 1
ATOM 639 C CA . LEU A 1 87 ? 3.475 16.346 -13.573 1.00 83.94 87 LEU A CA 1
ATOM 640 C C . LEU A 1 87 ? 3.137 15.351 -12.449 1.00 83.94 87 LEU A C 1
ATOM 642 O O . LEU A 1 87 ? 2.610 15.746 -11.408 1.00 83.94 87 LEU A O 1
ATOM 646 N N . VAL A 1 88 ? 3.497 14.071 -12.614 1.00 76.06 88 VAL A N 1
ATOM 647 C CA . VAL A 1 88 ? 3.355 13.031 -11.577 1.00 76.06 88 VAL A CA 1
ATOM 648 C C . VAL A 1 88 ? 3.979 13.466 -10.245 1.00 76.06 88 VAL A C 1
ATOM 650 O O . VAL A 1 88 ? 3.371 13.264 -9.193 1.00 76.06 88 VAL A O 1
ATOM 653 N N . LEU A 1 89 ? 5.146 14.118 -10.280 1.00 77.44 89 LEU A N 1
ATOM 654 C CA . LEU A 1 89 ? 5.863 14.572 -9.086 1.00 77.44 89 LEU A CA 1
ATOM 655 C C . LEU A 1 89 ? 5.101 15.661 -8.322 1.00 77.44 89 LEU A C 1
ATOM 657 O O . LEU A 1 89 ? 5.258 15.756 -7.110 1.00 77.44 89 LEU A O 1
ATOM 661 N N . GLY A 1 90 ? 4.263 16.453 -9.000 1.00 83.38 90 GLY A N 1
ATOM 662 C CA . GLY A 1 90 ? 3.383 17.444 -8.371 1.00 83.38 90 GLY A CA 1
ATOM 663 C C . GLY A 1 90 ? 2.058 16.854 -7.875 1.00 83.38 90 GLY A C 1
ATOM 664 O O . GLY A 1 90 ? 1.523 17.288 -6.853 1.00 83.38 90 GLY A O 1
ATOM 665 N N . LEU A 1 91 ? 1.543 15.823 -8.554 1.00 84.62 91 LEU A N 1
ATOM 666 C CA . LEU A 1 91 ? 0.299 15.151 -8.167 1.00 84.62 91 LEU A CA 1
ATOM 667 C C . LEU A 1 91 ? 0.436 14.384 -6.848 1.00 84.62 91 LEU A C 1
ATOM 669 O O . LEU A 1 91 ? -0.504 14.381 -6.055 1.00 84.62 91 LEU A O 1
ATOM 673 N N . VAL A 1 92 ? 1.592 13.768 -6.579 1.00 82.44 92 VAL A N 1
ATOM 674 C CA . VAL A 1 92 ? 1.806 13.001 -5.339 1.00 82.44 92 VAL A CA 1
ATOM 675 C C . VAL A 1 92 ? 1.704 13.896 -4.085 1.00 82.44 92 VAL A C 1
ATOM 677 O O . VAL A 1 92 ? 0.853 13.607 -3.240 1.00 82.44 92 VAL A O 1
ATOM 680 N N . PRO A 1 93 ? 2.442 15.019 -3.951 1.00 88.06 93 PRO A N 1
ATOM 681 C CA . PRO A 1 93 ? 2.247 15.963 -2.851 1.00 88.06 93 PRO A CA 1
ATOM 682 C C . PRO A 1 93 ? 0.819 16.502 -2.759 1.00 88.06 93 PRO A C 1
ATOM 684 O O . PRO A 1 93 ? 0.297 16.638 -1.655 1.00 88.06 93 PRO A O 1
ATOM 687 N N . LEU A 1 94 ? 0.155 16.771 -3.891 1.00 90.19 94 LEU A N 1
ATOM 688 C CA . LEU A 1 94 ? -1.234 17.239 -3.904 1.00 90.19 94 LEU A CA 1
ATOM 689 C C . LEU A 1 94 ? -2.197 16.200 -3.308 1.00 90.19 94 LEU A C 1
ATOM 691 O O . LEU A 1 94 ? -3.058 16.558 -2.501 1.00 90.19 94 LEU A O 1
ATOM 695 N N . ILE A 1 95 ? -2.028 14.916 -3.649 1.00 85.81 95 ILE A N 1
ATOM 696 C CA . ILE A 1 95 ? -2.783 13.804 -3.053 1.00 85.81 95 ILE A CA 1
ATOM 697 C C . ILE A 1 95 ? -2.641 13.848 -1.529 1.00 85.81 95 ILE A C 1
ATOM 699 O O . ILE A 1 95 ? -3.645 13.841 -0.813 1.00 85.81 95 ILE A O 1
ATOM 703 N N . PHE A 1 96 ? -1.409 13.928 -1.018 1.00 86.19 96 PHE A N 1
ATOM 704 C CA . PHE A 1 96 ? -1.158 13.933 0.424 1.00 86.19 96 PHE A CA 1
ATOM 705 C C . PHE A 1 96 ? -1.642 15.205 1.113 1.00 86.19 96 PHE A C 1
ATOM 707 O O . PHE A 1 96 ? -2.219 15.105 2.194 1.00 86.19 96 PHE A O 1
ATOM 714 N N . LEU A 1 97 ? -1.515 16.369 0.476 1.00 90.81 97 LEU A N 1
ATOM 715 C CA . LEU A 1 97 ? -2.052 17.638 0.965 1.00 90.81 97 LEU A CA 1
ATOM 716 C C . LEU A 1 97 ? -3.568 17.558 1.162 1.00 90.81 97 LEU A C 1
ATOM 718 O O . LEU A 1 97 ? -4.087 17.876 2.234 1.00 90.81 97 LEU A O 1
ATOM 722 N N . VAL A 1 98 ? -4.287 17.077 0.149 1.00 88.56 98 VAL A N 1
ATOM 723 C CA . VAL A 1 98 ? -5.746 16.947 0.204 1.00 88.56 98 VAL A CA 1
ATOM 724 C C . VAL A 1 98 ? -6.173 15.868 1.202 1.00 88.56 98 VAL A C 1
ATOM 726 O O . VAL A 1 98 ? -7.156 16.048 1.924 1.00 88.56 98 VAL A O 1
ATOM 729 N N . ASN A 1 99 ? -5.434 14.764 1.308 1.00 83.19 99 ASN A N 1
ATOM 730 C CA . ASN A 1 99 ? -5.700 13.737 2.316 1.00 83.19 99 ASN A CA 1
ATOM 731 C C . ASN A 1 99 ? -5.464 14.254 3.742 1.00 83.19 99 ASN A C 1
ATOM 733 O O . ASN A 1 99 ? -6.287 14.013 4.627 1.00 83.19 99 ASN A O 1
ATOM 737 N N . GLY A 1 100 ? -4.403 15.031 3.960 1.00 87.06 100 GLY A N 1
ATOM 738 C CA . GLY A 1 100 ? -4.142 15.720 5.220 1.00 87.06 100 GLY A CA 1
ATOM 739 C C . GLY A 1 100 ? -5.269 16.681 5.590 1.00 87.06 100 GLY A C 1
ATOM 740 O O . GLY A 1 100 ? -5.785 16.638 6.706 1.00 87.06 100 GLY A O 1
ATOM 741 N N . TYR A 1 101 ? -5.734 17.476 4.622 1.00 87.94 101 TYR A N 1
ATOM 742 C CA . TYR A 1 101 ? -6.851 18.408 4.805 1.00 87.94 101 TYR A CA 1
ATOM 743 C C . TYR A 1 101 ? -8.180 17.713 5.124 1.00 87.94 101 TYR A C 1
ATOM 745 O O . TYR A 1 101 ? -9.024 18.266 5.826 1.00 87.94 101 TYR A O 1
ATOM 753 N N . GLN A 1 102 ? -8.399 16.496 4.631 1.00 82.62 102 GLN A N 1
ATOM 754 C CA . GLN A 1 102 ? -9.600 15.719 4.949 1.00 82.62 102 GLN A CA 1
ATOM 755 C C . GLN A 1 102 ? -9.492 14.971 6.286 1.00 82.62 102 GLN A C 1
ATOM 757 O O . GLN A 1 102 ? -10.515 14.651 6.898 1.00 82.62 102 GLN A O 1
ATOM 762 N N . THR A 1 103 ? -8.272 14.719 6.763 1.00 79.25 103 THR A N 1
ATOM 763 C CA . THR A 1 103 ? -8.024 13.910 7.958 1.00 79.25 103 THR A CA 1
ATOM 764 C C . THR A 1 103 ? -8.476 14.624 9.236 1.00 79.25 103 THR A C 1
ATOM 766 O O . THR A 1 103 ? -8.218 15.808 9.472 1.00 79.25 103 THR A O 1
ATOM 769 N N . ARG A 1 104 ? -9.172 13.872 10.096 1.00 72.88 104 ARG A N 1
ATOM 770 C CA . ARG A 1 104 ? -9.654 14.272 11.425 1.00 72.88 104 ARG A CA 1
ATOM 771 C C . ARG A 1 104 ? -8.805 13.617 12.508 1.00 72.88 104 ARG A C 1
ATOM 773 O O . ARG A 1 104 ? -8.961 12.434 12.782 1.00 72.88 104 ARG A O 1
ATOM 780 N N . LEU A 1 105 ? -7.892 14.389 13.102 1.00 68.62 105 LEU A N 1
ATOM 781 C CA . LEU A 1 105 ? -7.018 13.928 14.193 1.00 68.62 105 LEU A CA 1
ATOM 782 C C . LEU A 1 105 ? -7.653 14.089 15.585 1.00 68.62 105 LEU A C 1
ATOM 784 O O . LEU A 1 105 ? -7.110 13.615 16.573 1.00 68.62 105 LEU A O 1
ATOM 788 N N . ASP A 1 106 ? -8.814 14.733 15.661 1.00 65.88 106 ASP A N 1
ATOM 789 C CA . ASP A 1 106 ? -9.625 14.926 16.867 1.00 65.88 106 ASP A CA 1
ATOM 790 C C . ASP A 1 106 ? -10.242 13.620 17.405 1.00 65.88 106 ASP A C 1
ATOM 792 O O . ASP A 1 106 ? -10.730 13.583 18.529 1.00 65.88 106 ASP A O 1
ATOM 796 N N . MET A 1 107 ? -10.177 12.527 16.637 1.00 59.19 107 MET A N 1
ATOM 797 C CA . MET A 1 107 ? -10.756 11.227 16.996 1.00 59.19 107 MET A CA 1
ATOM 798 C C . MET A 1 107 ? -9.744 10.210 17.560 1.00 59.19 107 MET A C 1
ATOM 800 O O . MET A 1 107 ? -10.080 9.035 17.725 1.00 59.19 107 MET A O 1
ATOM 804 N N . LEU A 1 108 ? -8.514 10.633 17.879 1.00 63.91 108 LEU A N 1
ATOM 805 C CA . LEU A 1 108 ? -7.460 9.784 18.452 1.00 63.91 108 LEU A CA 1
ATOM 806 C C . LEU A 1 108 ? -7.759 9.411 19.921 1.00 63.91 108 LEU A C 1
ATOM 808 O O . LEU A 1 108 ? -7.085 9.856 20.843 1.00 63.91 108 LEU A O 1
ATOM 812 N N . SER A 1 109 ? -8.766 8.569 20.158 1.00 65.06 109 SER A N 1
ATOM 813 C CA . SER A 1 109 ? -8.952 7.899 21.452 1.00 65.06 109 SER A CA 1
ATOM 814 C C . SER A 1 109 ? -8.356 6.492 21.388 1.00 65.06 109 SER A C 1
ATOM 816 O O . SER A 1 109 ? -8.970 5.534 20.914 1.00 65.06 109 SER A O 1
ATOM 818 N N . LEU A 1 110 ? -7.106 6.362 21.835 1.00 70.06 110 LEU A N 1
ATOM 819 C CA . LEU A 1 110 ? -6.413 5.077 21.854 1.00 70.06 110 LEU A CA 1
ATOM 820 C C . LEU A 1 110 ? -6.927 4.234 23.025 1.00 70.06 110 LEU A C 1
ATOM 822 O O . LEU A 1 110 ? -6.602 4.464 24.187 1.00 70.06 110 LEU A O 1
ATOM 826 N N . ARG A 1 111 ? -7.741 3.224 22.717 1.00 80.31 111 ARG A N 1
ATOM 827 C CA . ARG A 1 111 ? -8.105 2.182 23.686 1.00 80.31 111 ARG A CA 1
ATOM 828 C C . ARG A 1 111 ? -6.977 1.154 23.767 1.00 80.31 111 ARG A C 1
ATOM 830 O O . ARG A 1 111 ? -6.409 0.801 22.738 1.00 80.31 111 ARG A O 1
ATOM 837 N N . LYS A 1 112 ? -6.717 0.579 24.948 1.00 82.31 112 LYS A N 1
ATOM 838 C CA . LYS A 1 112 ? -5.689 -0.475 25.130 1.00 82.31 112 LYS A CA 1
ATOM 839 C C . LYS A 1 112 ? -5.810 -1.610 24.102 1.00 82.31 112 LYS A C 1
ATOM 841 O O . LYS A 1 112 ? -4.813 -2.044 23.540 1.00 82.31 112 LYS A O 1
ATOM 846 N N . ARG A 1 113 ? -7.042 -2.035 23.789 1.00 86.12 113 ARG A N 1
ATOM 847 C CA . ARG A 1 113 ? -7.313 -3.083 22.789 1.00 86.12 113 ARG A CA 1
ATOM 848 C C . ARG A 1 113 ? -6.860 -2.706 21.374 1.00 86.12 113 ARG A C 1
ATOM 850 O O . ARG A 1 113 ? -6.388 -3.565 20.639 1.00 86.12 113 ARG A O 1
ATOM 857 N N . PHE A 1 114 ? -6.974 -1.430 21.008 1.00 91.00 114 PHE A N 1
ATOM 858 C CA . PHE A 1 114 ? -6.564 -0.944 19.693 1.00 91.00 114 PHE A CA 1
ATOM 859 C C . PHE A 1 114 ? -5.044 -1.035 19.501 1.00 91.00 114 PHE A C 1
ATOM 861 O O . PHE A 1 114 ? -4.597 -1.290 18.391 1.00 91.00 114 PHE A O 1
ATOM 868 N N . VAL A 1 115 ? -4.248 -0.916 20.571 1.00 92.06 115 VAL A N 1
ATOM 869 C CA . VAL A 1 115 ? -2.781 -1.046 20.494 1.00 92.06 115 VAL A CA 1
ATOM 870 C C . VAL A 1 115 ? -2.374 -2.418 19.954 1.00 92.06 115 VAL A C 1
ATOM 872 O O . VAL A 1 115 ? -1.547 -2.490 19.053 1.00 92.06 115 VAL A O 1
ATOM 875 N N . GLY A 1 116 ? -3.001 -3.504 20.425 1.00 93.25 116 GLY A N 1
ATOM 876 C CA . GLY A 1 116 ? -2.725 -4.851 19.905 1.00 93.25 116 GLY A CA 1
ATOM 877 C C . GLY A 1 116 ? -3.066 -5.000 18.417 1.00 93.25 116 GLY A C 1
ATOM 878 O O . GLY A 1 116 ? -2.340 -5.652 17.668 1.00 93.25 116 GLY A O 1
ATOM 879 N N . VAL A 1 117 ? -4.132 -4.336 17.966 1.00 95.81 117 VAL A N 1
ATOM 880 C CA . VAL A 1 117 ? -4.544 -4.322 16.552 1.00 95.81 117 VAL A CA 1
ATOM 881 C C . VAL A 1 117 ? -3.592 -3.484 15.704 1.00 95.81 117 VAL A C 1
ATOM 883 O O . VAL A 1 117 ? -3.214 -3.914 14.619 1.00 95.81 117 VAL A O 1
ATOM 886 N N . LEU A 1 118 ? -3.145 -2.334 16.210 1.00 96.38 118 LEU A N 1
ATOM 887 C CA . LEU A 1 118 ? -2.144 -1.502 15.552 1.00 96.38 118 LEU A CA 1
ATOM 888 C C . LEU A 1 118 ? -0.813 -2.242 15.403 1.00 96.38 118 LEU A C 1
ATOM 890 O O . LEU A 1 118 ? -0.266 -2.264 14.307 1.00 96.38 118 LEU A O 1
ATOM 894 N N . LEU A 1 119 ? -0.317 -2.881 16.468 1.00 96.88 119 LEU A N 1
ATOM 895 C CA . LEU A 1 119 ? 0.916 -3.674 16.424 1.00 96.88 119 LEU A CA 1
ATOM 896 C C . LEU A 1 119 ? 0.807 -4.817 15.412 1.00 96.88 119 LEU A C 1
ATOM 898 O O . LEU A 1 119 ? 1.716 -5.022 14.615 1.00 96.88 119 LEU A O 1
ATOM 902 N N . THR A 1 120 ? -0.337 -5.502 15.383 1.00 97.38 120 THR A N 1
ATOM 903 C CA . THR A 1 120 ? -0.631 -6.521 14.363 1.00 97.38 120 THR A CA 1
ATOM 904 C C . THR A 1 120 ? -0.596 -5.923 12.957 1.00 97.38 120 THR A C 1
ATOM 906 O O . THR A 1 120 ? -0.009 -6.510 12.051 1.00 97.38 120 THR A O 1
ATOM 909 N N . GLY A 1 121 ? -1.170 -4.731 12.780 1.00 97.75 121 GLY A N 1
ATOM 910 C CA . GLY A 1 121 ? -1.131 -3.988 11.526 1.00 97.75 121 GLY A CA 1
ATOM 911 C C . GLY A 1 121 ? 0.282 -3.609 11.084 1.00 97.75 121 GLY A C 1
ATOM 912 O O . GLY A 1 121 ? 0.598 -3.734 9.907 1.00 97.75 121 GLY A O 1
ATOM 913 N N . VAL A 1 122 ? 1.146 -3.200 12.016 1.00 98.25 122 VAL A N 1
ATOM 914 C CA . VAL A 1 122 ? 2.559 -2.903 11.736 1.00 98.25 122 VAL A CA 1
ATOM 915 C C . VAL A 1 122 ? 3.289 -4.174 11.310 1.00 98.25 122 VAL A C 1
ATOM 917 O O . VAL A 1 122 ? 3.934 -4.186 10.265 1.00 98.25 122 VAL A O 1
ATOM 920 N N . VAL A 1 123 ? 3.145 -5.261 12.072 1.00 98.25 123 VAL A N 1
ATOM 921 C CA . VAL A 1 123 ? 3.829 -6.530 11.786 1.00 98.25 123 VAL A CA 1
ATOM 922 C C . VAL A 1 123 ? 3.390 -7.105 10.442 1.00 98.25 123 VAL A C 1
ATOM 924 O O . VAL A 1 123 ? 4.238 -7.385 9.605 1.00 98.25 123 VAL A O 1
ATOM 927 N N . ILE A 1 124 ? 2.087 -7.253 10.198 1.00 98.31 124 ILE A N 1
ATOM 928 C CA . ILE A 1 124 ? 1.590 -7.858 8.953 1.00 98.31 124 ILE A CA 1
ATOM 929 C C . ILE A 1 124 ? 1.751 -6.886 7.785 1.00 98.31 124 ILE A C 1
ATOM 931 O O . ILE A 1 124 ? 2.320 -7.234 6.752 1.00 98.31 124 ILE A O 1
ATOM 935 N N . GLY A 1 125 ? 1.240 -5.667 7.949 1.00 97.00 125 GLY A N 1
ATOM 936 C CA . GLY A 1 125 ? 1.109 -4.697 6.873 1.00 97.00 125 GLY A CA 1
ATOM 937 C C . GLY A 1 125 ? 2.429 -4.059 6.462 1.00 97.00 125 GLY A C 1
ATOM 938 O O . GLY A 1 125 ? 2.613 -3.827 5.274 1.00 97.00 125 GLY A O 1
ATOM 939 N N . LEU A 1 126 ? 3.352 -3.787 7.387 1.00 97.19 126 LEU A N 1
ATOM 940 C CA . LEU A 1 126 ? 4.585 -3.048 7.076 1.00 97.19 126 LEU A CA 1
ATOM 941 C C . LEU A 1 126 ? 5.836 -3.927 7.102 1.00 97.19 126 LEU A C 1
ATOM 943 O O . LEU A 1 126 ? 6.704 -3.748 6.256 1.00 97.19 126 LEU A O 1
ATOM 947 N N . LEU A 1 127 ? 5.933 -4.870 8.044 1.00 97.31 127 LEU A N 1
ATOM 948 C CA . LEU A 1 127 ? 7.158 -5.656 8.232 1.00 97.31 127 LEU A CA 1
ATOM 949 C C . LEU A 1 127 ? 7.153 -6.964 7.441 1.00 97.31 127 LEU A C 1
ATOM 951 O O . LEU A 1 127 ? 8.114 -7.248 6.741 1.00 97.31 127 LEU A O 1
ATOM 955 N N . LEU A 1 128 ? 6.081 -7.754 7.523 1.00 97.62 128 LEU A N 1
ATOM 956 C CA . LEU A 1 128 ? 6.001 -9.075 6.895 1.00 97.62 128 LEU A CA 1
ATOM 957 C C . LEU A 1 128 ? 5.633 -8.998 5.409 1.00 97.62 128 LEU A C 1
ATOM 959 O O . LEU A 1 128 ? 6.135 -9.774 4.600 1.00 97.62 128 LEU A O 1
ATOM 963 N N . SER A 1 129 ? 4.772 -8.052 5.036 1.00 97.94 129 SER A N 1
ATOM 964 C CA . SER A 1 129 ? 4.294 -7.900 3.660 1.00 97.94 129 SER A CA 1
ATOM 965 C C . SER A 1 129 ? 5.402 -7.770 2.594 1.00 97.94 129 SER A C 1
ATOM 967 O O . SER A 1 129 ? 5.305 -8.475 1.589 1.00 97.94 129 SER A O 1
ATOM 969 N N . PRO A 1 130 ? 6.465 -6.958 2.773 1.00 96.81 130 PRO A N 1
ATOM 970 C CA . PRO A 1 130 ? 7.610 -6.927 1.855 1.00 96.81 130 PRO A CA 1
ATOM 971 C C . PRO A 1 130 ? 8.227 -8.307 1.602 1.00 96.81 130 PRO A C 1
ATOM 973 O O . PRO A 1 130 ? 8.488 -8.660 0.455 1.00 96.81 130 PRO A O 1
ATOM 976 N N . PHE A 1 131 ? 8.405 -9.114 2.654 1.00 97.50 131 PHE A N 1
ATOM 977 C CA . PHE A 1 131 ? 8.967 -10.463 2.539 1.00 97.50 131 PHE A CA 1
ATOM 978 C C . PHE A 1 131 ? 8.013 -11.438 1.854 1.00 97.50 131 PHE A C 1
ATOM 980 O O . PHE A 1 131 ? 8.464 -12.298 1.105 1.00 97.50 131 PHE A O 1
ATOM 987 N N . ILE A 1 132 ? 6.700 -11.290 2.053 1.00 98.25 132 ILE A N 1
ATOM 988 C CA . ILE A 1 132 ? 5.702 -12.045 1.281 1.00 98.25 132 ILE A CA 1
ATOM 989 C C . ILE A 1 132 ? 5.809 -11.673 -0.203 1.00 98.25 132 ILE A C 1
ATOM 991 O O . ILE A 1 132 ? 5.796 -12.561 -1.054 1.00 98.25 132 ILE A O 1
ATOM 995 N N . GLY A 1 133 ? 5.959 -10.383 -0.522 1.00 97.62 133 GLY A N 1
ATOM 996 C CA . GLY A 1 133 ? 6.194 -9.905 -1.887 1.00 97.62 133 GLY A CA 1
ATOM 997 C C . GLY A 1 133 ? 7.463 -10.495 -2.502 1.00 97.62 133 GLY A C 1
ATOM 998 O O . GLY A 1 133 ? 7.412 -11.037 -3.604 1.00 97.62 133 GLY A O 1
ATOM 999 N N . LEU A 1 134 ? 8.569 -10.463 -1.758 1.00 96.62 134 LEU A N 1
ATOM 1000 C CA . LEU A 1 134 ? 9.855 -11.029 -2.160 1.00 96.62 134 LEU A CA 1
ATOM 1001 C C . LEU A 1 134 ? 9.767 -12.544 -2.391 1.00 96.62 134 LEU A C 1
ATOM 1003 O O . LEU A 1 134 ? 10.148 -13.032 -3.452 1.00 96.62 134 LEU A O 1
ATOM 1007 N N . GLY A 1 135 ? 9.208 -13.283 -1.432 1.00 97.31 135 GLY A N 1
ATOM 1008 C CA . GLY A 1 135 ? 9.020 -14.728 -1.541 1.00 97.31 135 GLY A CA 1
ATOM 1009 C C . GLY A 1 135 ? 8.105 -15.109 -2.704 1.00 97.31 135 GLY A C 1
ATOM 1010 O O . GLY A 1 135 ? 8.379 -16.078 -3.403 1.00 97.31 135 GLY A O 1
ATOM 1011 N N . THR A 1 136 ? 7.063 -14.317 -2.969 1.00 97.75 136 THR A N 1
ATOM 1012 C CA . THR A 1 136 ? 6.168 -14.531 -4.117 1.00 97.75 136 THR A CA 1
ATOM 1013 C C . THR A 1 136 ? 6.880 -14.264 -5.442 1.00 97.75 136 THR A C 1
ATOM 1015 O O . THR A 1 136 ? 6.717 -15.036 -6.385 1.00 97.75 136 THR A O 1
ATOM 1018 N N . ALA A 1 137 ? 7.689 -13.203 -5.521 1.00 96.12 137 ALA A N 1
ATOM 1019 C CA . ALA A 1 137 ? 8.480 -12.899 -6.711 1.00 96.12 137 ALA A CA 1
ATOM 1020 C C . ALA A 1 137 ? 9.482 -14.019 -7.027 1.00 96.12 137 ALA A C 1
ATOM 1022 O O . ALA A 1 137 ? 9.567 -14.443 -8.179 1.00 96.12 137 ALA A O 1
ATOM 1023 N N . ALA A 1 138 ? 10.170 -14.538 -6.006 1.00 95.50 138 ALA A N 1
ATOM 1024 C CA . ALA A 1 138 ? 11.092 -15.662 -6.142 1.00 95.50 138 ALA A CA 1
ATOM 1025 C C . ALA A 1 138 ? 10.368 -16.962 -6.530 1.00 95.50 138 ALA A C 1
ATOM 1027 O O . ALA A 1 138 ? 10.792 -17.646 -7.457 1.00 95.50 138 ALA A O 1
ATOM 1028 N N . LEU A 1 139 ? 9.243 -17.276 -5.874 1.00 96.75 139 LEU A N 1
ATOM 1029 C CA . LEU A 1 139 ? 8.442 -18.476 -6.147 1.00 96.75 139 LEU A CA 1
ATOM 1030 C C . LEU A 1 139 ? 7.948 -18.533 -7.597 1.00 96.75 139 LEU A C 1
ATOM 1032 O O . LEU A 1 139 ? 7.914 -19.604 -8.195 1.00 96.75 139 LEU A O 1
ATOM 1036 N N . LEU A 1 140 ? 7.544 -17.389 -8.151 1.00 95.56 140 LEU A N 1
ATOM 1037 C CA . LEU A 1 140 ? 7.041 -17.295 -9.521 1.00 95.56 140 LEU A CA 1
ATOM 1038 C C . LEU A 1 140 ? 8.148 -17.062 -10.559 1.00 95.56 140 LEU A C 1
ATOM 1040 O O . LEU A 1 140 ? 7.841 -17.029 -11.747 1.00 95.56 140 LEU A O 1
ATOM 1044 N N . GLY A 1 141 ? 9.405 -16.874 -10.141 1.00 93.00 141 GLY A N 1
ATOM 1045 C CA . GLY A 1 141 ? 10.506 -16.539 -11.046 1.00 93.00 141 GLY A CA 1
ATOM 1046 C C . GLY A 1 141 ? 10.258 -15.240 -11.819 1.00 93.00 141 GLY A C 1
ATOM 1047 O O . GLY A 1 141 ? 10.488 -15.185 -13.028 1.00 93.00 141 GLY A O 1
ATOM 1048 N N . LEU A 1 142 ? 9.723 -14.209 -11.152 1.00 91.88 142 LEU A N 1
ATOM 1049 C CA . LEU A 1 142 ? 9.381 -12.954 -11.821 1.00 91.88 142 LEU A CA 1
ATOM 1050 C C . LEU A 1 142 ? 10.635 -12.258 -12.380 1.00 91.88 142 LEU A C 1
ATOM 1052 O O . LEU A 1 142 ? 11.645 -12.172 -11.682 1.00 91.88 142 LEU A O 1
ATOM 1056 N N . PRO A 1 143 ? 10.559 -11.665 -13.588 1.00 89.62 143 PRO A N 1
ATOM 1057 C CA . PRO A 1 143 ? 11.614 -10.791 -14.094 1.00 89.62 143 PRO A CA 1
ATOM 1058 C C . PRO A 1 143 ? 11.904 -9.639 -13.125 1.00 89.62 143 PRO A C 1
ATOM 1060 O O . PRO A 1 143 ? 10.987 -9.148 -12.464 1.00 89.62 143 PRO A O 1
ATOM 1063 N N . ALA A 1 144 ? 13.144 -9.143 -13.102 1.00 89.12 144 ALA A N 1
ATOM 1064 C CA . ALA A 1 144 ? 13.604 -8.134 -12.140 1.00 89.12 144 ALA A CA 1
ATOM 1065 C C . ALA A 1 144 ? 12.687 -6.898 -12.040 1.00 89.12 144 ALA A C 1
ATOM 1067 O O . ALA A 1 144 ? 12.363 -6.444 -10.943 1.00 89.12 144 ALA A O 1
ATOM 1068 N N . SER A 1 145 ? 12.190 -6.386 -13.171 1.00 88.06 145 SER A N 1
ATOM 1069 C CA . SER A 1 145 ? 11.278 -5.234 -13.192 1.00 88.06 145 SER A CA 1
ATOM 1070 C C . SER A 1 145 ? 9.916 -5.534 -12.553 1.00 88.06 145 SER A C 1
ATOM 1072 O O . SER A 1 145 ? 9.357 -4.684 -11.857 1.00 88.06 145 SER A O 1
ATOM 1074 N N . ALA A 1 146 ? 9.389 -6.746 -12.740 1.00 90.94 146 ALA A N 1
ATOM 1075 C CA . ALA A 1 146 ? 8.137 -7.179 -12.134 1.00 90.94 146 ALA A CA 1
ATOM 1076 C C . ALA A 1 146 ? 8.310 -7.502 -10.641 1.00 90.94 146 ALA A C 1
ATOM 1078 O O . ALA A 1 146 ? 7.464 -7.124 -9.828 1.00 90.94 146 ALA A O 1
ATOM 1079 N N . ALA A 1 147 ? 9.427 -8.136 -10.271 1.00 93.94 147 ALA A N 1
ATOM 1080 C CA . ALA A 1 147 ? 9.802 -8.388 -8.884 1.00 93.94 147 ALA A CA 1
ATOM 1081 C C . ALA A 1 147 ? 9.934 -7.074 -8.096 1.00 93.94 147 ALA A C 1
ATOM 1083 O O . ALA A 1 147 ? 9.329 -6.939 -7.032 1.00 93.94 147 ALA A O 1
ATOM 1084 N N . LEU A 1 148 ? 10.620 -6.072 -8.661 1.00 94.00 148 LEU A N 1
ATOM 1085 C CA . LEU A 1 148 ? 10.726 -4.724 -8.095 1.00 94.00 148 LEU A CA 1
ATOM 1086 C C . LEU A 1 148 ? 9.341 -4.124 -7.821 1.00 94.00 148 LEU A C 1
ATOM 1088 O O . LEU A 1 148 ? 9.071 -3.672 -6.710 1.00 94.00 148 LEU A O 1
ATOM 1092 N N . GLY A 1 149 ? 8.443 -4.149 -8.810 1.00 94.31 149 GLY A N 1
ATOM 1093 C CA . GLY A 1 149 ? 7.085 -3.623 -8.653 1.00 94.31 149 GLY A CA 1
ATOM 1094 C C . GLY A 1 149 ? 6.274 -4.347 -7.580 1.00 94.31 149 GLY A C 1
ATOM 1095 O O . GLY A 1 149 ? 5.563 -3.699 -6.808 1.00 94.31 149 GLY A O 1
ATOM 1096 N N . LEU A 1 150 ? 6.406 -5.675 -7.489 1.00 96.44 150 LEU A N 1
ATOM 1097 C CA . LEU A 1 150 ? 5.698 -6.476 -6.493 1.00 96.44 150 LEU A CA 1
ATOM 1098 C C . LEU A 1 150 ? 6.215 -6.196 -5.077 1.00 96.44 150 LEU A C 1
ATOM 1100 O O . LEU A 1 150 ? 5.410 -5.950 -4.181 1.00 96.44 150 LEU A O 1
ATOM 1104 N N . VAL A 1 151 ? 7.536 -6.181 -4.877 1.00 96.69 151 VAL A N 1
ATOM 1105 C CA . VAL A 1 151 ? 8.168 -5.912 -3.573 1.00 96.69 151 VAL A CA 1
ATOM 1106 C C . VAL A 1 151 ? 7.898 -4.480 -3.118 1.00 96.69 151 VAL A C 1
ATOM 1108 O O . VAL A 1 151 ? 7.520 -4.262 -1.963 1.00 96.69 151 VAL A O 1
ATOM 1111 N N . VAL A 1 152 ? 8.013 -3.500 -4.021 1.00 95.69 152 VAL A N 1
ATOM 1112 C CA . VAL A 1 152 ? 7.693 -2.102 -3.706 1.00 95.69 152 VAL A CA 1
ATOM 1113 C C . VAL A 1 152 ? 6.229 -1.969 -3.312 1.00 95.69 152 VAL A C 1
ATOM 1115 O O . VAL A 1 152 ? 5.945 -1.454 -2.232 1.00 95.69 152 VAL A O 1
ATOM 1118 N N . MET A 1 153 ? 5.298 -2.492 -4.114 1.00 96.56 153 MET A N 1
ATOM 1119 C CA . MET A 1 153 ? 3.872 -2.425 -3.787 1.00 96.56 153 MET A CA 1
ATOM 1120 C C . MET A 1 153 ? 3.553 -3.140 -2.470 1.00 96.56 153 MET A C 1
ATOM 1122 O O . MET A 1 153 ? 2.839 -2.596 -1.629 1.00 96.56 153 MET A O 1
ATOM 1126 N N . ALA A 1 154 ? 4.134 -4.319 -2.240 1.00 97.62 154 ALA A N 1
ATOM 1127 C CA . ALA A 1 154 ? 3.977 -5.070 -1.000 1.00 97.62 154 ALA A CA 1
ATOM 1128 C C . ALA A 1 154 ? 4.571 -4.342 0.214 1.00 97.62 154 ALA A C 1
ATOM 1130 O O . ALA A 1 154 ? 4.154 -4.609 1.339 1.00 97.62 154 ALA A O 1
ATOM 1131 N N . SER A 1 155 ? 5.480 -3.391 0.027 1.00 96.50 155 SER A N 1
ATOM 1132 C CA . SER A 1 155 ? 6.039 -2.587 1.119 1.00 96.50 155 SER A CA 1
ATOM 1133 C C . SER A 1 155 ? 5.193 -1.378 1.482 1.00 96.50 155 SER A C 1
ATOM 1135 O O . SER A 1 155 ? 5.435 -0.732 2.500 1.00 96.50 155 SER A O 1
ATOM 1137 N N . MET A 1 156 ? 4.187 -1.055 0.672 1.00 95.88 156 MET A N 1
ATOM 1138 C CA . MET A 1 156 ? 3.409 0.153 0.884 1.00 95.88 156 MET A CA 1
ATOM 1139 C C . MET A 1 156 ? 2.476 0.048 2.097 1.00 95.88 156 MET A C 1
ATOM 1141 O O . MET A 1 156 ? 1.997 -1.041 2.433 1.00 95.88 156 MET A O 1
ATOM 1145 N N . PRO A 1 157 ? 2.177 1.184 2.750 1.00 95.44 157 PRO A N 1
ATOM 1146 C CA . PRO A 1 157 ? 1.178 1.254 3.801 1.00 95.44 157 PRO A CA 1
ATOM 1147 C C . PRO A 1 157 ? -0.237 1.116 3.207 1.00 95.44 157 PRO A C 1
ATOM 1149 O O . PRO A 1 157 ? -0.408 1.090 1.979 1.00 95.44 157 PRO A O 1
ATOM 1152 N N . PRO A 1 158 ? -1.275 1.027 4.055 1.00 94.69 158 PRO A N 1
ATOM 1153 C CA . PRO A 1 158 ? -2.644 0.904 3.579 1.00 94.69 158 PRO A CA 1
ATOM 1154 C C . PRO A 1 158 ? -3.144 2.146 2.847 1.00 94.69 158 PRO A C 1
ATOM 1156 O O . PRO A 1 158 ? -2.619 3.251 2.994 1.00 94.69 158 PRO A O 1
ATOM 1159 N N . THR A 1 159 ? -4.191 1.969 2.044 1.00 88.75 159 THR A N 1
ATOM 1160 C CA . THR A 1 159 ? -4.817 3.071 1.303 1.00 88.75 159 THR A CA 1
ATOM 1161 C C . THR A 1 159 ? -5.433 4.097 2.252 1.00 88.75 159 THR A C 1
ATOM 1163 O O . THR A 1 159 ? -5.931 3.766 3.324 1.00 88.75 159 THR A O 1
ATOM 1166 N N . LEU A 1 160 ? -5.444 5.365 1.835 1.00 78.81 160 LEU A N 1
ATOM 1167 C CA . LEU A 1 160 ? -5.953 6.458 2.670 1.00 78.81 160 LEU A CA 1
ATOM 1168 C C . LEU A 1 160 ? -7.484 6.562 2.707 1.00 78.81 160 LEU A C 1
ATOM 1170 O O . LEU A 1 160 ? -8.024 7.298 3.529 1.00 78.81 160 LEU A O 1
ATOM 1174 N N . SER A 1 161 ? -8.193 5.864 1.813 1.00 77.62 161 SER A N 1
ATOM 1175 C CA . SER A 1 161 ? -9.643 6.029 1.663 1.00 77.62 161 SER A CA 1
ATOM 1176 C C . SER A 1 161 ? -10.396 4.726 1.409 1.00 77.62 161 SER A C 1
ATOM 1178 O O . SER A 1 161 ? -11.339 4.440 2.148 1.00 77.62 161 SER A O 1
ATOM 1180 N N . SER A 1 162 ? -10.002 3.917 0.418 1.00 83.19 162 SER A N 1
ATOM 1181 C CA . SER A 1 162 ? -10.789 2.741 0.015 1.00 83.19 162 SER A CA 1
ATOM 1182 C C . SER A 1 162 ? -10.991 1.748 1.156 1.00 83.19 162 SER A C 1
ATOM 1184 O O . SER A 1 162 ? -12.116 1.300 1.353 1.00 83.19 162 SER A O 1
ATOM 1186 N N . GLY A 1 163 ? -9.964 1.477 1.967 1.00 87.50 163 GLY A N 1
ATOM 1187 C CA . GLY A 1 163 ? -10.078 0.561 3.107 1.00 87.50 163 GLY A CA 1
ATOM 1188 C C . GLY A 1 163 ? -11.073 1.043 4.168 1.00 87.50 163 GLY A C 1
ATOM 1189 O O . GLY A 1 163 ? -11.852 0.250 4.700 1.00 87.50 163 GLY A O 1
ATOM 1190 N N . VAL A 1 164 ? -11.118 2.354 4.433 1.00 87.56 164 VAL A N 1
ATOM 1191 C CA . VAL A 1 164 ? -12.076 2.960 5.376 1.00 87.56 164 VAL A CA 1
ATOM 1192 C C . VAL A 1 164 ? -13.502 2.857 4.842 1.00 87.56 164 VAL A C 1
ATOM 1194 O O . VAL A 1 164 ? -14.388 2.405 5.564 1.00 87.56 164 VAL A O 1
ATOM 1197 N N . ILE A 1 165 ? -13.711 3.217 3.573 1.00 83.62 165 ILE A N 1
ATOM 1198 C CA . ILE A 1 165 ? -15.028 3.162 2.922 1.00 83.62 165 ILE A CA 1
ATOM 1199 C C . ILE A 1 165 ? -15.538 1.718 2.864 1.00 83.62 165 ILE A C 1
ATOM 1201 O O . ILE A 1 165 ? -16.682 1.447 3.215 1.00 83.62 165 ILE A O 1
ATOM 1205 N N . MET A 1 166 ? -14.694 0.769 2.457 1.00 88.44 166 MET A N 1
ATOM 1206 C CA . MET A 1 166 ? -15.066 -0.646 2.385 1.00 88.44 166 MET A CA 1
ATOM 1207 C C . MET A 1 166 ? -15.369 -1.226 3.769 1.00 88.44 166 MET A C 1
ATOM 1209 O O . MET A 1 166 ? -16.317 -1.997 3.903 1.00 88.44 166 MET A O 1
ATOM 1213 N N . THR A 1 167 ? -14.630 -0.810 4.803 1.00 93.12 167 THR A N 1
ATOM 1214 C CA . THR A 1 167 ? -14.941 -1.175 6.192 1.00 93.12 167 THR A CA 1
ATOM 1215 C C . THR A 1 167 ? -16.317 -0.663 6.602 1.00 93.12 167 THR A C 1
ATOM 1217 O O . THR A 1 167 ? -17.108 -1.431 7.141 1.00 93.12 167 THR A O 1
ATOM 1220 N N . GLU A 1 168 ? -16.623 0.606 6.331 1.00 87.69 168 GLU A N 1
ATOM 1221 C CA . GLU A 1 168 ? -17.927 1.204 6.638 1.00 87.69 168 GLU A CA 1
ATOM 1222 C C . GLU A 1 168 ? -19.067 0.457 5.927 1.00 87.69 168 GLU A C 1
ATOM 1224 O O . GLU A 1 168 ? -20.035 0.040 6.566 1.00 87.69 168 GLU A O 1
ATOM 1229 N N . ASN A 1 169 ? -18.910 0.182 4.630 1.00 85.56 169 ASN A N 1
ATOM 1230 C CA . ASN A 1 169 ? -19.891 -0.567 3.840 1.00 85.56 169 ASN A CA 1
ATOM 1231 C C . ASN A 1 169 ? -20.116 -1.987 4.356 1.00 85.56 169 ASN A C 1
ATOM 1233 O O . ASN A 1 169 ? -21.236 -2.488 4.315 1.00 85.56 169 ASN A O 1
ATOM 1237 N N . ALA A 1 170 ? -19.058 -2.637 4.837 1.00 90.25 170 ALA A N 1
ATOM 1238 C CA . ALA A 1 170 ? -19.123 -3.975 5.405 1.00 90.25 170 ALA A CA 1
ATOM 1239 C C . ALA A 1 170 ? -19.746 -4.004 6.817 1.00 90.25 170 ALA A C 1
ATOM 1241 O O . ALA A 1 170 ? -19.902 -5.081 7.384 1.00 90.25 170 ALA A O 1
ATOM 1242 N N . GLY A 1 171 ? -20.110 -2.852 7.401 1.00 89.25 171 GLY A N 1
ATOM 1243 C CA . GLY A 1 171 ? -20.575 -2.762 8.792 1.00 89.25 171 GLY A CA 1
ATOM 1244 C C . GLY A 1 171 ? -19.448 -2.907 9.824 1.00 89.25 171 GLY A C 1
ATOM 1245 O O . GLY A 1 171 ? -19.685 -3.286 10.970 1.00 89.25 171 GLY A O 1
ATOM 1246 N N . GLY A 1 172 ? -18.207 -2.650 9.413 1.00 92.56 172 GLY A N 1
ATOM 1247 C CA . GLY A 1 172 ? -17.027 -2.701 10.263 1.00 92.56 172 GLY A CA 1
ATOM 1248 C C . GLY A 1 172 ? -16.843 -1.462 11.139 1.00 92.56 172 GLY A C 1
ATOM 1249 O O . GLY A 1 172 ? -17.571 -0.475 11.053 1.00 92.56 172 GLY A O 1
ATOM 1250 N N . GLN A 1 173 ? -15.830 -1.506 12.005 1.00 92.12 173 GLN A N 1
ATOM 1251 C CA . GLN A 1 173 ? -15.543 -0.419 12.935 1.00 92.12 173 GLN A CA 1
ATOM 1252 C C . GLN A 1 173 ? -14.793 0.734 12.244 1.00 92.12 173 GLN A C 1
ATOM 1254 O O . GLN A 1 173 ? -13.561 0.784 12.249 1.00 92.12 173 GLN A O 1
ATOM 1259 N N . THR A 1 174 ? -15.535 1.691 11.682 1.00 88.94 174 THR A N 1
ATOM 1260 C CA . THR A 1 174 ? -15.000 2.808 10.878 1.00 88.94 174 THR A CA 1
ATOM 1261 C C . THR A 1 174 ? -13.942 3.635 11.611 1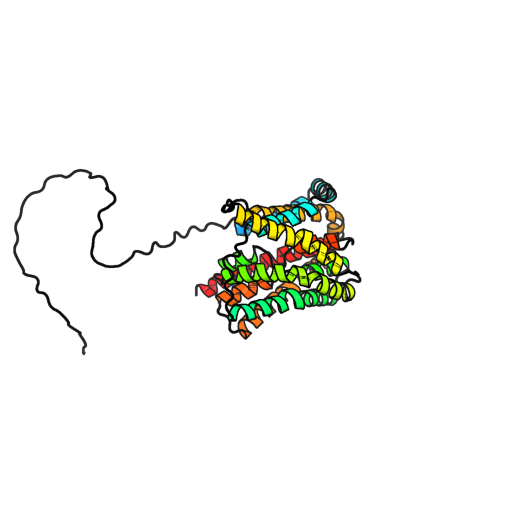.00 88.94 174 THR A C 1
ATOM 1263 O O . THR A 1 174 ? -12.929 4.003 11.019 1.00 88.94 174 THR A O 1
ATOM 1266 N N . LEU A 1 175 ? -14.115 3.874 12.918 1.00 88.38 175 LEU A N 1
ATOM 1267 C CA . LEU A 1 175 ? -13.118 4.597 13.716 1.00 88.38 175 LEU A CA 1
ATOM 1268 C C . LEU A 1 175 ? -11.765 3.871 13.717 1.00 88.38 175 LEU A C 1
ATOM 1270 O O . LEU A 1 175 ? -10.728 4.497 13.529 1.00 88.38 175 LEU A O 1
ATOM 1274 N N . TRP A 1 176 ? -11.761 2.548 13.891 1.00 91.44 176 TRP A N 1
ATOM 1275 C CA . TRP A 1 176 ? -10.522 1.766 13.887 1.00 91.44 176 TRP A CA 1
ATOM 1276 C C . TRP A 1 176 ? -9.884 1.739 12.507 1.00 91.44 176 TRP A C 1
ATOM 1278 O O . TRP A 1 176 ? -8.667 1.852 12.413 1.00 91.44 176 TRP A O 1
ATOM 1288 N N . ALA A 1 177 ? -10.690 1.659 11.446 1.00 92.69 177 ALA A N 1
ATOM 1289 C CA . ALA A 1 177 ? -10.181 1.745 10.086 1.00 92.69 177 ALA A CA 1
ATOM 1290 C C . ALA A 1 177 ? -9.478 3.084 9.820 1.00 92.69 177 ALA A C 1
ATOM 1292 O O . ALA A 1 177 ? -8.367 3.095 9.292 1.00 92.69 177 ALA A O 1
ATOM 1293 N N . MET A 1 178 ? -10.074 4.204 10.243 1.00 87.94 178 MET A N 1
ATOM 1294 C CA . MET A 1 178 ? -9.451 5.529 10.138 1.00 87.94 178 MET A CA 1
ATOM 1295 C C . MET A 1 178 ? -8.144 5.606 10.937 1.00 87.94 178 MET A C 1
ATOM 1297 O O . MET A 1 178 ? -7.129 6.057 10.408 1.00 87.94 178 MET A O 1
ATOM 1301 N N . LEU A 1 179 ? -8.142 5.132 12.188 1.00 89.81 179 LEU A N 1
ATOM 1302 C CA . LEU A 1 179 ? -6.952 5.146 13.044 1.00 89.81 179 LEU A CA 1
ATOM 1303 C C . LEU A 1 179 ? -5.818 4.280 12.476 1.00 89.81 179 LEU A C 1
ATOM 1305 O O . LEU A 1 179 ? -4.683 4.745 12.410 1.00 89.81 179 LEU A O 1
ATOM 1309 N N . LEU A 1 180 ? -6.116 3.051 12.039 1.00 94.00 180 LEU A N 1
ATOM 1310 C CA . LEU A 1 180 ? -5.142 2.163 11.395 1.00 94.00 180 LEU A CA 1
ATOM 1311 C C . LEU A 1 180 ? -4.579 2.802 10.132 1.00 94.00 180 LEU A C 1
ATOM 1313 O O . LEU A 1 180 ? -3.369 2.814 9.945 1.00 94.00 180 LEU A O 1
ATOM 1317 N N . THR A 1 181 ? -5.443 3.386 9.304 1.00 91.94 181 THR A N 1
ATOM 1318 C CA . THR A 1 181 ? -5.036 4.072 8.078 1.00 91.94 181 THR A CA 1
ATOM 1319 C C . THR A 1 181 ? -4.027 5.177 8.380 1.00 91.94 181 THR A C 1
ATOM 1321 O O . THR A 1 181 ? -2.939 5.182 7.811 1.00 91.94 181 THR A O 1
ATOM 1324 N N . ILE A 1 182 ? -4.341 6.080 9.313 1.00 87.25 182 ILE A N 1
ATOM 1325 C CA . ILE A 1 182 ? -3.470 7.212 9.658 1.00 87.25 182 ILE A CA 1
ATOM 1326 C C . ILE A 1 182 ? -2.150 6.719 10.261 1.00 87.25 182 ILE A C 1
ATOM 1328 O O . ILE A 1 182 ? -1.076 7.124 9.817 1.00 87.25 182 ILE A O 1
ATOM 1332 N N . LEU A 1 183 ? -2.219 5.840 11.263 1.00 91.88 183 LEU A N 1
ATOM 1333 C CA . LEU A 1 183 ? -1.043 5.416 12.020 1.00 91.88 183 LEU A CA 1
ATOM 1334 C C . LEU A 1 183 ? -0.114 4.529 11.190 1.00 91.88 183 LEU A C 1
ATOM 1336 O O . LEU A 1 183 ? 1.094 4.726 11.241 1.00 91.88 183 LEU A O 1
ATOM 1340 N N . LEU A 1 184 ? -0.643 3.603 10.386 1.00 95.44 184 LEU A N 1
ATOM 1341 C CA . LEU A 1 184 ? 0.185 2.757 9.523 1.00 95.44 184 LEU A CA 1
ATOM 1342 C C . LEU A 1 184 ? 0.797 3.540 8.362 1.00 95.44 184 LEU A C 1
ATOM 1344 O O . LEU A 1 184 ? 1.924 3.247 7.985 1.00 95.44 184 LEU A O 1
ATOM 1348 N N . ASN A 1 185 ? 0.115 4.558 7.822 1.00 91.94 185 ASN A N 1
ATOM 1349 C CA . ASN A 1 185 ? 0.741 5.454 6.845 1.00 91.94 185 ASN A CA 1
ATOM 1350 C C . ASN A 1 185 ? 1.872 6.273 7.480 1.00 91.94 185 ASN A C 1
ATOM 1352 O O . ASN A 1 185 ? 2.939 6.390 6.883 1.00 91.94 185 ASN A O 1
ATOM 1356 N N . LEU A 1 186 ? 1.677 6.782 8.702 1.00 90.00 186 LEU A N 1
ATOM 1357 C CA . LEU A 1 186 ? 2.710 7.539 9.411 1.00 90.00 186 LEU A CA 1
ATOM 1358 C C . LEU A 1 186 ? 3.922 6.667 9.767 1.00 90.00 186 LEU A C 1
ATOM 1360 O O . LEU A 1 186 ? 5.051 7.046 9.476 1.00 90.00 186 LEU A O 1
ATOM 1364 N N . ILE A 1 187 ? 3.695 5.487 10.350 1.00 94.44 187 ILE A N 1
ATOM 1365 C CA . ILE A 1 187 ? 4.756 4.516 10.668 1.00 94.44 187 ILE A CA 1
ATOM 1366 C C . ILE A 1 187 ? 5.419 4.013 9.376 1.00 94.44 187 ILE A C 1
ATOM 1368 O O . ILE A 1 187 ? 6.636 3.833 9.331 1.00 94.44 187 ILE A O 1
ATOM 1372 N N . GLY A 1 188 ? 4.639 3.841 8.306 1.00 94.06 188 GLY A N 1
ATOM 1373 C CA . GLY A 1 188 ? 5.102 3.467 6.971 1.00 94.06 188 GLY A CA 1
ATOM 1374 C C . GLY A 1 188 ? 6.231 4.365 6.471 1.00 94.06 188 GLY A C 1
ATOM 1375 O O . GLY A 1 188 ? 7.271 3.866 6.063 1.00 94.06 188 GLY A O 1
ATOM 1376 N N . ILE A 1 189 ? 6.085 5.686 6.590 1.00 91.19 189 ILE A N 1
ATOM 1377 C CA . ILE A 1 189 ? 7.091 6.660 6.126 1.00 91.19 189 ILE A CA 1
ATOM 1378 C C . ILE A 1 189 ? 8.479 6.391 6.726 1.00 91.19 189 ILE A C 1
ATOM 1380 O O . ILE A 1 189 ? 9.481 6.527 6.028 1.00 91.19 189 ILE A O 1
ATOM 1384 N N . PHE A 1 190 ? 8.536 5.958 7.987 1.00 93.19 190 PHE A N 1
ATOM 1385 C CA . PHE A 1 190 ? 9.790 5.654 8.678 1.00 93.19 190 PHE A CA 1
ATOM 1386 C C . PHE A 1 190 ? 10.270 4.215 8.486 1.00 93.19 190 PHE A C 1
ATOM 1388 O O . PHE A 1 190 ? 11.448 3.954 8.681 1.00 93.19 190 PHE A O 1
ATOM 1395 N N . THR A 1 191 ? 9.392 3.280 8.127 1.00 94.12 191 THR A N 1
ATOM 1396 C CA . THR A 1 191 ? 9.725 1.846 8.022 1.00 94.12 191 THR A CA 1
ATOM 1397 C C . THR A 1 191 ? 10.067 1.420 6.595 1.00 94.12 191 THR A C 1
ATOM 1399 O O . THR A 1 191 ? 10.989 0.630 6.398 1.00 94.12 191 THR A O 1
ATOM 1402 N N . ILE A 1 192 ? 9.383 1.989 5.597 1.00 93.12 192 ILE A N 1
ATOM 1403 C CA . ILE A 1 192 ? 9.533 1.668 4.170 1.00 93.12 192 ILE A CA 1
ATOM 1404 C C . ILE A 1 192 ? 10.987 1.759 3.684 1.00 93.12 192 ILE A C 1
ATOM 1406 O O . ILE A 1 192 ? 11.427 0.818 3.028 1.00 93.12 192 ILE A O 1
ATOM 1410 N N . PRO A 1 193 ? 11.764 2.825 3.972 1.00 92.06 193 PRO A N 1
ATOM 1411 C CA . PRO A 1 193 ? 13.100 2.945 3.391 1.00 92.06 193 PRO A CA 1
ATOM 1412 C C . PRO A 1 193 ? 14.049 1.828 3.830 1.00 92.06 193 PRO A C 1
ATOM 1414 O O . PRO A 1 193 ? 14.815 1.312 3.021 1.00 92.06 193 PRO A O 1
ATOM 1417 N N . PHE A 1 194 ? 13.959 1.418 5.095 1.00 93.94 194 PHE A N 1
ATOM 1418 C CA . PHE A 1 194 ? 14.803 0.368 5.662 1.00 93.94 194 PHE A CA 1
ATOM 1419 C C . PHE A 1 194 ? 14.369 -1.021 5.197 1.00 93.94 194 PHE A C 1
ATOM 1421 O O . PHE A 1 194 ? 15.212 -1.840 4.840 1.00 93.94 194 PHE A O 1
ATOM 1428 N N . ILE A 1 195 ? 13.058 -1.284 5.157 1.00 93.75 195 ILE A N 1
ATOM 1429 C CA . ILE A 1 195 ? 12.559 -2.592 4.724 1.00 93.75 195 ILE A CA 1
ATOM 1430 C C . ILE A 1 195 ? 12.774 -2.812 3.222 1.00 93.75 195 ILE A C 1
ATOM 1432 O O . ILE A 1 195 ? 13.045 -3.934 2.797 1.00 93.75 195 ILE A O 1
ATOM 1436 N N . LEU A 1 196 ? 12.711 -1.744 2.418 1.00 92.31 196 LEU A N 1
ATOM 1437 C CA . LEU A 1 196 ? 13.021 -1.804 0.992 1.00 92.31 196 LEU A CA 1
ATOM 1438 C C . LEU A 1 196 ? 14.508 -1.993 0.724 1.00 92.31 196 LEU A C 1
ATOM 1440 O O . LEU A 1 196 ? 14.827 -2.823 -0.114 1.00 92.31 196 LEU A O 1
ATOM 1444 N N . SER A 1 197 ? 15.399 -1.293 1.434 1.00 91.50 197 SER A N 1
ATOM 1445 C CA . SER A 1 197 ? 16.847 -1.547 1.334 1.00 91.50 197 SER A CA 1
ATOM 1446 C C . SER A 1 197 ? 17.144 -3.029 1.582 1.00 91.50 197 SER A C 1
ATOM 1448 O O . SER A 1 197 ? 17.731 -3.683 0.729 1.00 91.50 197 SER A O 1
ATOM 1450 N N . LEU A 1 198 ? 16.585 -3.612 2.648 1.00 91.94 198 LEU A N 1
ATOM 1451 C CA . LEU A 1 198 ? 16.781 -5.029 2.962 1.00 91.94 198 LEU A CA 1
ATOM 1452 C C . LEU A 1 198 ? 16.210 -5.985 1.895 1.00 91.94 198 LEU A C 1
ATOM 1454 O O . LEU A 1 198 ? 16.857 -6.958 1.508 1.00 91.94 198 LEU A O 1
ATOM 1458 N N . THR A 1 199 ? 14.980 -5.750 1.432 1.00 91.50 199 THR A N 1
ATOM 1459 C CA . THR A 1 199 ? 14.295 -6.685 0.518 1.00 91.50 199 THR A CA 1
ATOM 1460 C C . THR A 1 199 ? 14.738 -6.556 -0.937 1.00 91.50 199 THR A C 1
ATOM 1462 O O . THR A 1 199 ? 14.791 -7.566 -1.639 1.00 91.50 199 THR A O 1
ATOM 1465 N N . LEU A 1 200 ? 15.077 -5.351 -1.397 1.00 87.75 200 LEU A N 1
ATOM 1466 C CA . LEU A 1 200 ? 15.509 -5.113 -2.775 1.00 87.75 200 LEU A CA 1
ATOM 1467 C C . LEU A 1 200 ? 16.966 -5.509 -3.008 1.00 87.75 200 LEU A C 1
ATOM 1469 O O . LEU A 1 200 ? 17.252 -6.065 -4.068 1.00 87.75 200 LEU A O 1
ATOM 1473 N N . GLU A 1 201 ? 17.848 -5.324 -2.022 1.00 82.00 201 GLU A N 1
ATOM 1474 C CA . GLU A 1 201 ? 19.225 -5.834 -2.088 1.00 82.00 201 GLU A CA 1
ATOM 1475 C C . GLU A 1 201 ? 19.244 -7.364 -2.176 1.00 82.00 201 GLU A C 1
ATOM 1477 O O . GLU A 1 201 ? 20.015 -7.933 -2.942 1.00 82.00 201 GLU A O 1
ATOM 1482 N N . THR A 1 202 ? 18.346 -8.034 -1.448 1.00 74.19 202 THR A N 1
ATOM 1483 C CA . THR A 1 202 ? 18.283 -9.504 -1.415 1.00 74.19 202 THR A CA 1
ATOM 1484 C C . THR A 1 202 ? 17.641 -10.108 -2.671 1.00 74.19 202 THR A C 1
ATOM 1486 O O . THR A 1 202 ? 17.954 -11.240 -3.028 1.00 74.19 202 THR A O 1
ATOM 1489 N N . GLY A 1 203 ? 16.701 -9.404 -3.314 1.00 66.69 203 GLY A N 1
ATOM 1490 C CA . GLY A 1 203 ? 15.812 -10.014 -4.312 1.00 66.69 203 GLY A CA 1
ATOM 1491 C C . GLY A 1 203 ? 15.759 -9.388 -5.696 1.00 66.69 203 GLY A C 1
ATOM 1492 O O . GLY A 1 203 ? 15.384 -10.072 -6.643 1.00 66.69 203 GLY A O 1
ATOM 1493 N N . ALA A 1 204 ? 16.056 -8.095 -5.818 1.00 65.94 204 ALA A N 1
ATOM 1494 C CA . ALA A 1 204 ? 15.936 -7.357 -7.076 1.00 65.94 204 ALA A CA 1
ATOM 1495 C C . ALA A 1 204 ? 17.275 -6.777 -7.553 1.00 65.94 204 ALA A C 1
ATOM 1497 O O . ALA A 1 204 ? 17.295 -6.094 -8.572 1.00 65.94 204 ALA A O 1
ATOM 1498 N N . GLU A 1 205 ? 18.362 -7.013 -6.805 1.00 72.44 205 GLU A N 1
ATOM 1499 C CA . GLU A 1 205 ? 19.709 -6.474 -7.053 1.00 72.44 205 GLU A CA 1
ATOM 1500 C C . GLU A 1 205 ? 19.737 -4.936 -7.172 1.00 72.44 205 GLU A C 1
ATOM 1502 O O . GLU A 1 205 ? 20.648 -4.344 -7.750 1.00 72.44 205 GLU A O 1
ATOM 1507 N N . VAL A 1 206 ? 18.734 -4.262 -6.594 1.00 77.88 206 VAL A N 1
ATOM 1508 C CA . VAL A 1 206 ? 18.655 -2.800 -6.550 1.00 77.88 206 VAL A CA 1
ATOM 1509 C C . VAL A 1 206 ? 19.170 -2.333 -5.199 1.00 77.88 206 VAL A C 1
ATOM 1511 O O . VAL A 1 206 ? 18.527 -2.545 -4.172 1.00 77.88 206 VAL A O 1
ATOM 1514 N N . VAL A 1 207 ? 20.311 -1.647 -5.209 1.00 79.25 207 VAL A N 1
ATOM 1515 C CA . VAL A 1 207 ? 20.864 -1.012 -4.009 1.00 79.25 207 VAL A CA 1
ATOM 1516 C C . VAL A 1 207 ? 20.094 0.273 -3.728 1.00 79.25 207 VAL A C 1
ATOM 1518 O O . VAL A 1 207 ? 20.084 1.199 -4.542 1.00 79.25 207 VAL A O 1
ATOM 1521 N N . VAL A 1 208 ? 19.450 0.341 -2.564 1.00 80.56 208 VAL A N 1
ATOM 1522 C CA . VAL A 1 208 ? 18.663 1.505 -2.146 1.00 80.56 208 VAL A CA 1
ATOM 1523 C C . VAL A 1 208 ? 19.213 2.044 -0.841 1.00 80.56 208 VAL A C 1
ATOM 1525 O O . VAL A 1 208 ? 19.051 1.436 0.209 1.00 80.56 208 VAL A O 1
ATOM 1528 N N . SER A 1 209 ? 19.785 3.245 -0.882 1.00 86.88 209 SER A N 1
ATOM 1529 C CA . SER A 1 209 ? 20.167 3.946 0.342 1.00 86.88 209 SER A CA 1
ATOM 1530 C C . SER A 1 209 ? 18.906 4.373 1.116 1.00 86.88 209 SER A C 1
ATOM 1532 O O . SER A 1 209 ? 18.124 5.185 0.603 1.00 86.88 209 SER A O 1
ATOM 1534 N N . PRO A 1 210 ? 18.692 3.902 2.361 1.00 88.94 210 PRO A N 1
ATOM 1535 C CA . PRO A 1 210 ? 17.458 4.169 3.103 1.00 88.94 210 PRO A CA 1
ATOM 1536 C C . PRO A 1 210 ? 17.306 5.647 3.493 1.00 88.94 210 PRO A C 1
ATOM 1538 O O . PRO A 1 210 ? 16.201 6.188 3.467 1.00 88.94 210 PRO A O 1
ATOM 1541 N N . TRP A 1 211 ? 18.402 6.342 3.813 1.00 90.31 211 TRP A N 1
ATOM 1542 C CA . TRP A 1 211 ? 18.355 7.731 4.290 1.00 90.31 211 TRP A CA 1
ATOM 1543 C C . TRP A 1 211 ? 17.867 8.748 3.241 1.00 90.31 211 TRP A C 1
ATOM 1545 O O . TRP A 1 211 ? 16.954 9.517 3.558 1.00 90.31 211 TRP A O 1
ATOM 1555 N N . PRO A 1 212 ? 18.380 8.760 1.992 1.00 89.50 212 PRO A N 1
ATOM 1556 C CA . PRO A 1 212 ? 17.833 9.614 0.936 1.00 89.50 212 PRO A CA 1
ATOM 1557 C C . PRO A 1 212 ? 16.354 9.345 0.646 1.00 89.50 212 PRO A C 1
ATOM 1559 O O . PRO A 1 212 ? 15.578 10.285 0.457 1.00 89.50 212 PRO A O 1
ATOM 1562 N N . LEU A 1 213 ? 15.945 8.071 0.646 1.00 88.19 213 LEU A N 1
ATOM 1563 C CA . LEU A 1 213 ? 14.552 7.696 0.422 1.00 88.19 213 LEU A CA 1
ATOM 1564 C C . LEU A 1 213 ? 13.653 8.182 1.569 1.00 88.19 213 LEU A C 1
ATOM 1566 O O . LEU A 1 213 ? 12.588 8.739 1.303 1.00 88.19 213 LEU A O 1
ATOM 1570 N N . LEU A 1 214 ? 14.101 8.065 2.826 1.00 91.31 214 LEU A N 1
ATOM 1571 C CA . LEU A 1 214 ? 13.397 8.624 3.983 1.00 91.31 214 LEU A CA 1
ATOM 1572 C C . LEU A 1 214 ? 13.195 10.134 3.836 1.00 91.31 214 LEU A C 1
ATOM 1574 O O . LEU A 1 214 ? 12.065 10.606 3.945 1.00 91.31 214 LEU A O 1
ATOM 1578 N N . LEU A 1 215 ? 14.259 10.892 3.544 1.00 91.00 215 LEU A N 1
ATOM 1579 C CA . LEU A 1 215 ? 14.166 12.344 3.369 1.00 91.00 215 LEU A CA 1
ATOM 1580 C C . LEU A 1 215 ? 13.165 12.712 2.266 1.00 91.00 215 LEU A C 1
ATOM 1582 O O . LEU A 1 215 ? 12.341 13.611 2.439 1.00 91.00 215 LEU A O 1
ATOM 1586 N N . ARG A 1 216 ? 13.177 11.976 1.153 1.00 86.81 216 ARG A N 1
ATOM 1587 C CA . ARG A 1 216 ? 12.240 12.200 0.051 1.00 86.81 216 ARG A CA 1
ATOM 1588 C C . ARG A 1 216 ? 10.795 11.902 0.446 1.00 86.81 216 ARG A C 1
ATOM 1590 O O . ARG A 1 216 ? 9.919 12.699 0.120 1.00 86.81 216 ARG A O 1
ATOM 1597 N N . LEU A 1 217 ? 10.530 10.824 1.187 1.00 87.62 217 LEU A N 1
ATOM 1598 C CA . LEU A 1 217 ? 9.189 10.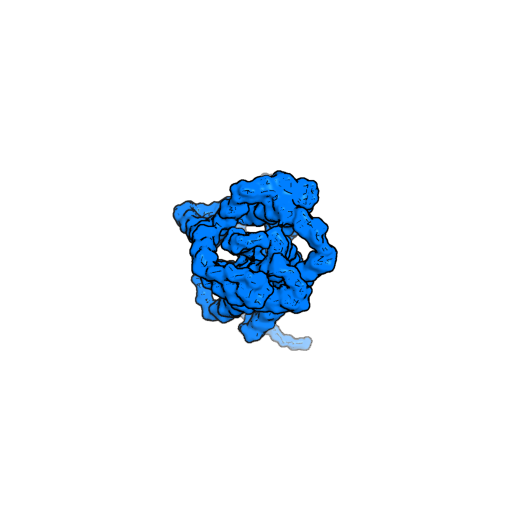541 1.714 1.00 87.62 217 LEU A CA 1
ATOM 1599 C C . LEU A 1 217 ? 8.735 11.601 2.725 1.00 87.62 217 LEU A C 1
ATOM 1601 O O . LEU A 1 217 ? 7.577 12.017 2.695 1.00 87.62 217 LEU A O 1
ATOM 1605 N N . LEU A 1 218 ? 9.632 12.101 3.577 1.00 91.12 218 LEU A N 1
ATOM 1606 C CA . LEU A 1 218 ? 9.309 13.196 4.493 1.00 91.12 218 LEU A CA 1
ATOM 1607 C C . LEU A 1 218 ? 8.866 14.452 3.728 1.00 91.12 218 LEU A C 1
ATOM 1609 O O . LEU A 1 218 ? 7.876 15.072 4.107 1.00 91.12 218 LEU A O 1
ATOM 1613 N N . LEU A 1 219 ? 9.534 14.793 2.624 1.00 90.44 219 LEU A N 1
ATOM 1614 C CA . LEU A 1 219 ? 9.216 15.980 1.821 1.00 90.44 219 LEU A CA 1
ATOM 1615 C C . LEU A 1 219 ? 7.986 15.805 0.915 1.00 90.44 219 LEU A C 1
ATOM 1617 O O . LEU A 1 219 ? 7.185 16.727 0.789 1.00 90.44 219 LEU A O 1
ATOM 1621 N N . VAL A 1 220 ? 7.823 14.641 0.283 1.00 85.19 220 VAL A N 1
ATOM 1622 C CA . VAL A 1 220 ? 6.789 14.397 -0.744 1.00 85.19 220 VAL A CA 1
ATOM 1623 C C . VAL A 1 220 ? 5.485 13.859 -0.149 1.00 85.19 220 VAL A C 1
ATOM 1625 O O . VAL A 1 220 ? 4.416 14.054 -0.726 1.00 85.19 220 VAL A O 1
ATOM 1628 N N . VAL A 1 221 ? 5.555 13.188 1.003 1.00 84.44 221 VAL A N 1
ATOM 1629 C CA . VAL A 1 221 ? 4.410 12.524 1.640 1.00 84.44 221 VAL A CA 1
ATOM 1630 C C . VAL A 1 221 ? 4.056 13.196 2.963 1.00 84.44 221 VAL A C 1
ATOM 1632 O O . VAL A 1 221 ? 2.942 13.702 3.113 1.00 84.44 221 VAL A O 1
ATOM 1635 N N . LEU A 1 222 ? 4.986 13.227 3.926 1.00 88.50 222 LEU A N 1
ATOM 1636 C CA . LEU A 1 222 ? 4.669 13.677 5.287 1.00 88.50 222 LEU A CA 1
ATOM 1637 C C . LEU A 1 222 ? 4.390 15.179 5.352 1.00 88.50 222 LEU A C 1
ATOM 1639 O O . LEU A 1 222 ? 3.373 15.597 5.902 1.00 88.50 222 LEU A O 1
ATOM 1643 N N . LEU A 1 223 ? 5.288 15.986 4.789 1.00 93.19 223 LEU A N 1
ATOM 1644 C CA . LEU A 1 223 ? 5.205 17.440 4.810 1.00 93.19 223 LEU A CA 1
ATOM 1645 C C . LEU A 1 223 ? 3.880 17.956 4.219 1.00 93.19 223 LEU A C 1
ATOM 1647 O O . LEU A 1 223 ? 3.158 18.643 4.945 1.00 93.19 223 LEU A O 1
ATOM 1651 N N . PRO A 1 224 ? 3.480 17.610 2.975 1.00 91.50 224 PRO A N 1
ATOM 1652 C CA . PRO A 1 224 ? 2.204 18.066 2.431 1.00 91.50 224 PRO A CA 1
ATOM 1653 C C . PRO A 1 224 ? 1.013 17.559 3.245 1.00 91.50 224 PRO A C 1
ATOM 1655 O O . PRO A 1 224 ? 0.075 18.318 3.478 1.00 91.50 224 PRO A O 1
ATOM 1658 N N . PHE A 1 225 ? 1.050 16.324 3.755 1.00 88.75 225 PHE A N 1
ATOM 1659 C CA . PHE A 1 225 ? -0.014 15.808 4.617 1.00 88.75 225 PHE A CA 1
ATOM 1660 C C . PHE A 1 225 ? -0.194 16.645 5.894 1.00 88.75 225 PHE A C 1
ATOM 1662 O O . PHE A 1 225 ? -1.313 17.043 6.233 1.00 88.75 225 PHE A O 1
ATOM 1669 N N . VAL A 1 226 ? 0.901 16.968 6.587 1.00 90.25 226 VAL A N 1
ATOM 1670 C CA . VAL A 1 226 ? 0.872 17.808 7.794 1.00 90.25 226 VAL A CA 1
ATOM 1671 C C . VAL A 1 226 ? 0.379 19.217 7.465 1.00 90.25 226 VAL A C 1
ATOM 1673 O O . VAL A 1 226 ? -0.487 19.736 8.174 1.00 90.25 226 VAL A O 1
ATOM 1676 N N . LEU A 1 227 ? 0.858 19.814 6.369 1.00 93.81 227 LEU A N 1
ATOM 1677 C CA . LEU A 1 227 ? 0.408 21.130 5.908 1.00 93.81 227 LEU A CA 1
ATOM 1678 C C . LEU A 1 227 ? -1.093 21.147 5.602 1.00 93.81 227 LEU A C 1
ATOM 1680 O O . LEU A 1 227 ? -1.785 22.084 5.993 1.00 93.81 227 LEU A O 1
ATOM 1684 N N . GLY A 1 228 ? -1.621 20.094 4.978 1.00 91.31 228 GLY A N 1
ATOM 1685 C CA . GLY A 1 228 ? -3.051 19.958 4.708 1.00 91.31 228 GLY A CA 1
ATOM 1686 C C . GLY A 1 228 ? -3.871 19.917 5.994 1.00 91.31 228 GLY A C 1
ATOM 1687 O O . GLY A 1 228 ? -4.858 20.643 6.137 1.00 91.31 228 GLY A O 1
ATOM 1688 N N . GLY A 1 229 ? -3.431 19.116 6.968 1.00 88.94 229 GLY A N 1
ATOM 1689 C CA . GLY A 1 229 ? -4.070 19.035 8.282 1.00 88.94 229 GLY A CA 1
ATOM 1690 C C . GLY A 1 229 ? -4.027 20.361 9.047 1.00 88.94 229 GLY A C 1
ATOM 1691 O O . GLY A 1 229 ? -5.026 20.758 9.655 1.00 88.94 229 GLY A O 1
ATOM 1692 N N . LEU A 1 230 ? -2.903 21.080 8.983 1.00 90.38 230 LEU A N 1
ATOM 1693 C CA . LEU A 1 230 ? -2.749 22.400 9.594 1.00 90.38 230 LEU A CA 1
ATOM 1694 C C . LEU A 1 230 ? -3.648 23.439 8.917 1.00 90.38 230 LEU A C 1
ATOM 1696 O O . LEU A 1 230 ? -4.371 24.157 9.605 1.00 90.38 230 LEU A O 1
ATOM 1700 N N . LEU A 1 231 ? -3.683 23.466 7.584 1.00 91.25 231 LEU A N 1
ATOM 1701 C CA . LEU A 1 231 ? -4.541 24.361 6.810 1.00 91.25 231 LEU A CA 1
ATOM 1702 C C . LEU A 1 231 ? -6.016 24.167 7.171 1.00 91.25 231 LEU A C 1
ATOM 1704 O O . LEU A 1 231 ? -6.764 25.132 7.312 1.00 91.25 231 LEU A O 1
ATOM 1708 N N . ARG A 1 232 ? -6.440 22.921 7.388 1.00 87.44 232 ARG A N 1
ATOM 1709 C CA . ARG A 1 232 ? -7.795 22.615 7.848 1.00 87.44 232 ARG A CA 1
ATOM 1710 C C . ARG A 1 232 ? -8.082 23.183 9.240 1.00 87.44 232 ARG A C 1
ATOM 1712 O O . ARG A 1 232 ? -9.167 23.723 9.452 1.00 87.44 232 ARG A O 1
ATOM 1719 N N . ARG A 1 233 ? -7.131 23.071 10.177 1.00 86.81 233 ARG A N 1
ATOM 1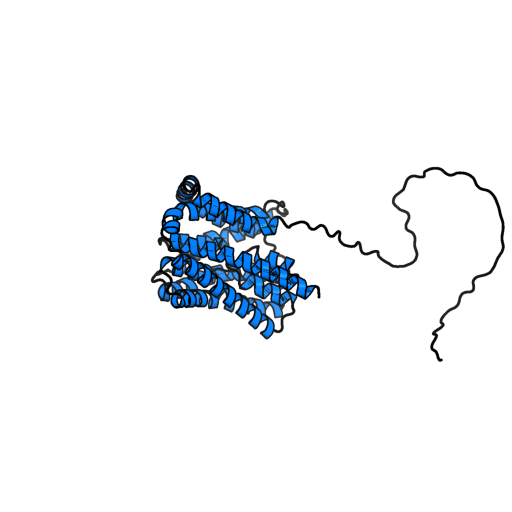720 C CA . ARG A 1 233 ? -7.253 23.643 11.532 1.00 86.81 233 ARG A CA 1
ATOM 1721 C C . ARG A 1 233 ? -7.329 25.169 11.489 1.00 86.81 233 ARG A C 1
ATOM 1723 O O . ARG A 1 233 ? -8.198 25.737 12.138 1.00 86.81 233 ARG A O 1
ATOM 1730 N N . ILE A 1 234 ? -6.479 25.810 10.687 1.00 88.62 234 ILE A N 1
ATOM 1731 C CA . ILE A 1 234 ? -6.445 27.271 10.536 1.00 88.62 234 ILE A CA 1
ATOM 1732 C C . ILE A 1 234 ? -7.740 27.779 9.896 1.00 88.62 234 ILE A C 1
ATOM 1734 O O . ILE A 1 234 ? -8.382 28.676 10.429 1.00 88.62 234 ILE A O 1
ATOM 1738 N N . LEU A 1 235 ? -8.163 27.186 8.775 1.00 87.38 235 LEU A N 1
ATOM 1739 C CA . LEU A 1 235 ? -9.358 27.641 8.062 1.00 87.38 235 LEU A CA 1
ATOM 1740 C C . LEU A 1 235 ? -10.658 27.302 8.800 1.00 87.38 235 LEU A C 1
ATOM 1742 O O . LEU A 1 235 ? -11.680 27.919 8.512 1.00 87.38 235 LEU A O 1
ATOM 1746 N N . SER A 1 236 ? -10.657 26.292 9.683 1.00 82.56 236 SER A N 1
ATOM 1747 C CA . SER A 1 236 ? -11.843 25.777 10.394 1.00 82.56 236 SER A CA 1
ATOM 1748 C C . SER A 1 236 ? -13.049 25.482 9.482 1.00 82.56 236 SER A C 1
ATOM 1750 O O . SER A 1 236 ? -14.197 25.402 9.919 1.00 82.56 236 SER A O 1
ATOM 1752 N N . ARG A 1 237 ? -12.794 25.289 8.182 1.00 81.06 237 ARG A N 1
ATOM 1753 C CA . ARG A 1 237 ? -13.802 25.050 7.150 1.00 81.06 237 ARG A CA 1
ATOM 1754 C C . ARG A 1 237 ? -13.918 23.563 6.868 1.00 81.06 237 ARG A C 1
ATOM 1756 O O . ARG A 1 237 ? -12.929 22.835 6.781 1.00 81.06 237 ARG A O 1
ATOM 1763 N N . LYS A 1 238 ? -15.157 23.099 6.703 1.00 78.00 238 LYS A N 1
ATOM 1764 C CA . LYS A 1 238 ? -15.407 21.760 6.166 1.00 78.00 238 LYS A CA 1
ATOM 1765 C C . LYS A 1 238 ? -15.017 21.762 4.690 1.00 78.00 238 LYS A C 1
ATOM 1767 O O . LYS A 1 238 ? -15.412 22.663 3.955 1.00 78.00 238 LYS A O 1
ATOM 1772 N N . ALA A 1 239 ? -14.266 20.744 4.273 1.00 79.12 239 ALA A N 1
ATOM 1773 C CA . ALA A 1 239 ? -13.967 20.535 2.866 1.00 79.12 239 ALA A CA 1
ATOM 1774 C C . ALA A 1 239 ? -15.285 20.404 2.081 1.00 79.12 239 ALA A C 1
ATOM 1776 O O . ALA A 1 239 ? -16.153 19.629 2.503 1.00 79.12 239 ALA A O 1
ATOM 1777 N N . PRO A 1 240 ? -15.464 21.133 0.968 1.00 83.00 240 PRO A N 1
ATOM 1778 C CA . PRO A 1 240 ? -16.617 20.922 0.110 1.00 83.00 240 PRO A CA 1
ATOM 1779 C C . PRO A 1 240 ? -16.611 19.492 -0.442 1.00 83.00 240 PRO A C 1
ATOM 1781 O O . PRO A 1 240 ? -15.561 18.880 -0.642 1.00 83.00 240 PRO A O 1
ATOM 1784 N N . GLY A 1 241 ? -17.803 18.950 -0.697 1.00 79.38 241 GLY A N 1
ATOM 1785 C CA . GLY A 1 241 ? -17.990 17.532 -1.010 1.00 79.38 241 GLY A CA 1
ATOM 1786 C C . GLY A 1 241 ? -17.315 17.040 -2.295 1.00 79.38 241 GLY A C 1
ATOM 1787 O O . GLY A 1 241 ? -17.315 15.838 -2.527 1.00 79.38 241 GLY A O 1
ATOM 1788 N N . TRP A 1 242 ? -16.751 17.912 -3.132 1.00 82.62 242 TRP A N 1
ATOM 1789 C CA . TRP A 1 242 ? -15.980 17.515 -4.315 1.00 82.62 242 TRP A CA 1
ATOM 1790 C C . TRP A 1 242 ? -14.504 17.215 -4.000 1.00 82.62 242 TRP A C 1
ATOM 1792 O O . TRP A 1 242 ? -13.875 16.445 -4.720 1.00 82.62 242 TRP A O 1
ATOM 1802 N N . VAL A 1 243 ? -13.956 17.751 -2.899 1.00 84.69 243 VAL A N 1
ATOM 1803 C CA . VAL A 1 243 ? -12.530 17.607 -2.528 1.00 84.69 243 VAL A CA 1
ATOM 1804 C C . VAL A 1 243 ? -12.138 16.143 -2.320 1.00 84.69 243 VAL A C 1
ATOM 1806 O O . VAL A 1 243 ? -11.012 15.756 -2.618 1.00 84.69 243 VAL A O 1
ATOM 1809 N N . ARG A 1 244 ? -13.087 15.297 -1.904 1.00 79.06 244 ARG A N 1
ATOM 1810 C CA . ARG A 1 244 ? -12.887 13.845 -1.761 1.00 79.06 244 ARG A CA 1
ATOM 1811 C C . ARG A 1 244 ? -12.540 13.121 -3.062 1.00 79.06 244 ARG A C 1
ATOM 1813 O O . ARG A 1 244 ? -11.956 12.044 -3.001 1.00 79.06 244 ARG A O 1
ATOM 1820 N N . TYR A 1 245 ? -12.880 13.690 -4.220 1.00 83.75 245 TYR A N 1
ATOM 1821 C CA . TYR A 1 245 ? -12.555 13.095 -5.517 1.00 83.75 245 TYR A CA 1
ATOM 1822 C C . TYR A 1 245 ? -11.153 13.468 -5.994 1.00 83.75 245 TYR A C 1
ATOM 1824 O O . TYR A 1 245 ? -10.576 12.710 -6.763 1.00 83.75 245 TYR A O 1
ATOM 1832 N N . VAL A 1 246 ? -10.567 14.567 -5.500 1.00 87.69 246 VAL A N 1
ATOM 1833 C CA . VAL A 1 246 ? -9.254 15.055 -5.957 1.00 87.69 246 VAL A CA 1
ATOM 1834 C C . VAL A 1 246 ? -8.159 13.989 -5.826 1.00 87.69 246 VAL A C 1
ATOM 1836 O O . VAL A 1 246 ? -7.519 13.714 -6.838 1.00 87.69 246 VAL A O 1
ATOM 1839 N N . PRO A 1 247 ? -7.973 13.301 -4.675 1.00 82.38 247 PRO A N 1
ATOM 1840 C CA . PRO A 1 247 ? -6.956 12.255 -4.568 1.00 82.38 247 PRO A CA 1
ATOM 1841 C C . PRO A 1 247 ? -7.156 11.123 -5.580 1.00 82.38 247 PRO A C 1
ATOM 1843 O O . PRO A 1 247 ? -6.196 10.660 -6.188 1.00 82.38 247 PRO A O 1
ATOM 1846 N N . SER A 1 248 ? -8.409 10.703 -5.788 1.00 80.38 248 SER A N 1
ATOM 1847 C CA . SER A 1 248 ? -8.741 9.636 -6.739 1.00 80.38 248 SER A CA 1
ATOM 1848 C C . SER A 1 248 ? -8.492 10.076 -8.183 1.00 80.38 248 SER A C 1
ATOM 1850 O O . SER A 1 248 ? -7.916 9.317 -8.954 1.00 80.38 248 SER A O 1
ATOM 1852 N N . SER A 1 249 ? -8.846 11.313 -8.542 1.00 87.50 249 SER A N 1
ATOM 1853 C CA . SER A 1 249 ? -8.568 11.885 -9.863 1.00 87.50 249 SER A CA 1
ATOM 1854 C C . SER A 1 249 ? -7.070 11.985 -10.135 1.00 87.50 249 SER A C 1
ATOM 1856 O O . SER A 1 249 ? -6.624 11.605 -11.212 1.00 87.50 249 SER A O 1
ATOM 1858 N N . CYS A 1 250 ? -6.279 12.438 -9.157 1.00 84.69 250 CYS A N 1
ATOM 1859 C CA . CYS A 1 250 ? -4.824 12.479 -9.285 1.00 84.69 250 CYS A CA 1
ATOM 1860 C C . CYS A 1 250 ? -4.250 11.078 -9.537 1.00 84.69 250 CYS A C 1
ATOM 1862 O O . CYS A 1 250 ? -3.432 10.928 -10.434 1.00 84.69 250 CYS A O 1
ATOM 1864 N N . ILE A 1 251 ? -4.726 10.049 -8.821 1.00 79.38 251 ILE A N 1
ATOM 1865 C CA . ILE A 1 251 ? -4.325 8.652 -9.064 1.00 79.38 251 ILE A CA 1
ATOM 1866 C C . ILE A 1 251 ? -4.658 8.222 -10.491 1.00 79.38 251 ILE A C 1
ATOM 1868 O O . ILE A 1 251 ? -3.789 7.697 -11.180 1.00 79.38 251 ILE A O 1
ATOM 1872 N N . ILE A 1 252 ? -5.893 8.456 -10.940 1.00 83.94 252 ILE A N 1
ATOM 1873 C CA . ILE A 1 252 ? -6.350 8.087 -12.287 1.00 83.94 252 ILE A CA 1
ATOM 1874 C C . ILE A 1 252 ? -5.458 8.740 -13.353 1.00 83.94 252 ILE A C 1
ATOM 1876 O O . ILE A 1 252 ? -4.984 8.058 -14.260 1.00 83.94 252 ILE A O 1
ATOM 1880 N N . VAL A 1 253 ? -5.172 10.039 -13.211 1.00 87.38 253 VAL A N 1
ATOM 1881 C CA . VAL A 1 253 ? -4.303 10.791 -14.130 1.00 87.38 253 VAL A CA 1
ATOM 1882 C C . VAL A 1 253 ? -2.868 10.265 -14.093 1.00 87.38 253 VAL A C 1
ATOM 1884 O O . VAL A 1 253 ? -2.267 10.059 -15.144 1.00 87.38 253 VAL A O 1
ATOM 1887 N N . THR A 1 254 ? -2.319 9.987 -12.909 1.00 80.56 254 THR A N 1
ATOM 1888 C CA . THR A 1 254 ? -0.979 9.404 -12.771 1.00 80.56 254 THR A CA 1
ATOM 1889 C C . THR A 1 254 ? -0.883 8.034 -13.445 1.00 80.56 254 THR A C 1
ATOM 1891 O O . THR A 1 254 ? 0.085 7.785 -14.165 1.00 80.56 254 THR A O 1
ATOM 1894 N N . VAL A 1 255 ? -1.879 7.163 -13.252 1.00 78.38 255 VAL A N 1
ATOM 1895 C CA . VAL A 1 255 ? -1.941 5.839 -13.891 1.00 78.38 255 VAL A CA 1
ATOM 1896 C C . VAL A 1 255 ? -2.014 5.970 -15.406 1.00 78.38 255 VAL A C 1
ATOM 1898 O O . VAL A 1 255 ? -1.236 5.320 -16.101 1.00 78.38 255 VAL A O 1
ATOM 1901 N N . TRP A 1 256 ? -2.880 6.848 -15.919 1.00 86.75 256 TRP A N 1
ATOM 1902 C CA . TRP A 1 256 ? -2.980 7.117 -17.352 1.00 86.75 256 TRP A CA 1
ATOM 1903 C C . TRP A 1 256 ? -1.639 7.563 -17.955 1.00 86.75 256 TRP A C 1
ATOM 1905 O O . TRP A 1 256 ? -1.190 6.966 -18.933 1.00 86.75 256 TRP A O 1
ATOM 1915 N N . MET A 1 257 ? -0.970 8.557 -17.360 1.00 85.44 257 MET A N 1
ATOM 1916 C CA . MET A 1 257 ? 0.327 9.058 -17.842 1.00 85.44 257 MET A CA 1
ATOM 1917 C C . MET A 1 257 ? 1.407 7.970 -17.806 1.00 85.44 257 MET A C 1
ATOM 1919 O O . MET A 1 257 ? 2.093 7.730 -18.799 1.00 85.44 257 MET A O 1
ATOM 1923 N N . SER A 1 258 ? 1.495 7.247 -16.688 1.00 78.75 258 SER A N 1
ATOM 1924 C CA . SER A 1 258 ? 2.489 6.189 -16.470 1.00 78.75 258 SER A CA 1
ATOM 1925 C C . SER A 1 258 ? 2.324 5.022 -17.446 1.00 78.75 258 SER A C 1
ATOM 1927 O O . SER A 1 258 ? 3.303 4.539 -18.019 1.00 78.75 258 SER A O 1
ATOM 1929 N N . MET A 1 259 ? 1.085 4.571 -17.666 1.00 78.94 259 MET A N 1
ATOM 1930 C CA . MET A 1 259 ? 0.791 3.493 -18.613 1.00 78.94 259 MET A CA 1
ATOM 1931 C C . MET A 1 259 ? 0.968 3.922 -20.059 1.00 78.94 259 MET A C 1
ATOM 1933 O O . MET A 1 259 ? 1.446 3.130 -20.863 1.00 78.94 259 MET A O 1
ATOM 1937 N N . SER A 1 260 ? 0.621 5.166 -20.383 1.00 86.06 260 SER A N 1
ATOM 1938 C CA . SER A 1 260 ? 0.825 5.709 -21.724 1.00 86.06 260 SER A CA 1
ATOM 1939 C C . SER A 1 260 ? 2.310 5.735 -22.086 1.00 86.06 260 SER A C 1
ATOM 1941 O O . SER A 1 260 ? 2.684 5.286 -23.166 1.00 86.06 260 SER A O 1
ATOM 1943 N N . ALA A 1 261 ? 3.163 6.174 -21.153 1.00 81.81 261 ALA A N 1
ATOM 1944 C CA . ALA A 1 261 ? 4.617 6.148 -21.313 1.00 81.81 261 ALA A CA 1
ATOM 1945 C C . ALA A 1 261 ? 5.185 4.717 -21.381 1.00 81.81 261 ALA A C 1
ATOM 1947 O O . ALA A 1 261 ? 6.148 4.464 -22.096 1.00 81.81 261 ALA A O 1
ATOM 1948 N N . SER A 1 262 ? 4.565 3.767 -20.677 1.00 77.44 262 SER A N 1
ATOM 1949 C CA . SER A 1 262 ? 5.008 2.364 -20.614 1.00 77.44 262 SER A CA 1
ATOM 1950 C C . SER A 1 262 ? 4.322 1.457 -21.644 1.00 77.44 262 SER A C 1
ATOM 1952 O O . SER A 1 262 ? 4.409 0.232 -21.541 1.00 77.44 262 SER A O 1
ATOM 1954 N N . ARG A 1 263 ? 3.621 2.024 -22.638 1.00 83.12 263 ARG A N 1
ATOM 1955 C CA . ARG A 1 263 ? 2.838 1.251 -23.611 1.00 83.12 263 ARG A CA 1
ATOM 1956 C C . ARG A 1 263 ? 3.695 0.240 -24.373 1.00 83.12 263 ARG A C 1
ATOM 1958 O O . ARG A 1 263 ? 3.260 -0.893 -24.528 1.00 83.12 263 ARG A O 1
ATOM 1965 N N . GLY A 1 264 ? 4.889 0.619 -24.831 1.00 78.19 264 GLY A N 1
ATOM 1966 C CA . GLY A 1 264 ? 5.784 -0.298 -25.554 1.00 78.19 264 GLY A CA 1
ATOM 1967 C C . GLY A 1 264 ? 6.090 -1.554 -24.734 1.00 78.19 264 GLY A C 1
ATOM 1968 O O . GLY A 1 264 ? 5.803 -2.665 -25.165 1.00 78.19 264 GLY A O 1
ATOM 1969 N N . THR A 1 265 ? 6.508 -1.358 -23.482 1.00 75.19 265 THR A N 1
ATOM 1970 C CA . THR A 1 265 ? 6.765 -2.440 -22.521 1.00 75.19 265 THR A CA 1
ATOM 1971 C C . THR A 1 265 ? 5.524 -3.300 -22.251 1.00 75.19 265 THR A C 1
ATOM 1973 O O . THR A 1 265 ? 5.642 -4.508 -22.070 1.00 75.19 265 THR A O 1
ATOM 1976 N N . LEU A 1 266 ? 4.323 -2.706 -22.245 1.00 74.44 266 LEU A N 1
ATOM 1977 C CA . LEU A 1 266 ? 3.057 -3.438 -22.100 1.00 74.44 266 LEU A CA 1
ATOM 1978 C C . LEU A 1 266 ? 2.745 -4.360 -23.284 1.00 74.44 266 LEU A C 1
ATOM 1980 O O . LEU A 1 266 ? 2.166 -5.419 -23.069 1.00 74.44 266 LEU A O 1
ATOM 1984 N N . PHE A 1 267 ? 3.108 -3.982 -24.510 1.00 78.88 267 PHE A N 1
ATOM 1985 C CA . PHE A 1 267 ? 2.911 -4.836 -25.687 1.00 78.88 267 PHE A CA 1
ATOM 1986 C C . PHE A 1 267 ? 3.984 -5.925 -25.820 1.00 78.88 267 PHE A C 1
ATOM 1988 O O . PHE A 1 267 ? 3.722 -6.965 -26.416 1.00 78.88 267 PHE A O 1
ATOM 1995 N N . GLU A 1 268 ? 5.161 -5.714 -25.234 1.00 80.44 268 GLU A N 1
ATOM 1996 C CA . GLU A 1 268 ? 6.232 -6.717 -25.159 1.00 80.44 268 GLU A CA 1
ATOM 1997 C C . GLU A 1 268 ? 6.005 -7.754 -24.044 1.00 80.44 268 GLU A C 1
ATOM 1999 O O . GLU A 1 268 ? 6.615 -8.826 -24.043 1.00 80.44 268 GLU A O 1
ATOM 2004 N N . LEU A 1 269 ? 5.108 -7.465 -23.095 1.00 80.38 269 LEU A N 1
ATOM 2005 C CA . LEU A 1 269 ? 4.724 -8.389 -22.032 1.00 80.38 269 LEU A CA 1
ATOM 2006 C C . LEU A 1 269 ? 3.990 -9.599 -22.619 1.00 80.38 269 LEU A C 1
ATOM 2008 O O . LEU A 1 269 ? 2.870 -9.509 -23.120 1.00 80.38 269 LEU A O 1
ATOM 2012 N N . THR A 1 270 ? 4.613 -10.770 -22.499 1.00 86.88 270 THR A N 1
ATOM 2013 C CA . THR A 1 270 ? 3.968 -12.028 -22.877 1.00 86.88 270 THR A CA 1
ATOM 2014 C C . THR A 1 270 ? 2.736 -12.278 -22.006 1.00 86.88 270 THR A C 1
ATOM 2016 O O . THR A 1 270 ? 2.688 -11.898 -20.832 1.00 86.88 270 THR A O 1
ATOM 2019 N N . VAL A 1 271 ? 1.744 -12.989 -22.552 1.00 87.19 271 VAL A N 1
ATOM 2020 C CA . VAL A 1 271 ? 0.549 -13.398 -21.792 1.00 87.19 271 VAL A CA 1
ATOM 2021 C C . VAL A 1 271 ? 0.947 -14.160 -20.522 1.00 87.19 271 VAL A C 1
ATOM 2023 O O . VAL A 1 271 ? 0.379 -13.925 -19.459 1.00 87.19 271 VAL A O 1
ATOM 2026 N N . GLY A 1 272 ? 1.975 -15.012 -20.606 1.00 89.88 272 GLY A N 1
ATOM 2027 C CA . GLY A 1 272 ? 2.528 -15.719 -19.450 1.00 89.88 272 GLY A CA 1
ATOM 2028 C C . GLY A 1 272 ? 3.055 -14.768 -18.372 1.00 89.88 272 GLY A C 1
ATOM 2029 O O . GLY A 1 272 ? 2.677 -14.897 -17.210 1.00 89.88 272 GLY A O 1
ATOM 2030 N N . ALA A 1 273 ? 3.858 -13.768 -18.748 1.00 88.31 273 ALA A N 1
ATOM 2031 C CA . ALA A 1 273 ? 4.382 -12.777 -17.808 1.00 88.31 273 ALA A CA 1
ATOM 2032 C C . ALA A 1 273 ? 3.268 -11.953 -17.146 1.00 88.31 273 ALA A C 1
ATOM 2034 O O . ALA A 1 273 ? 3.283 -11.761 -15.929 1.00 88.31 273 ALA A O 1
ATOM 2035 N N . PHE A 1 274 ? 2.258 -11.537 -17.912 1.00 89.69 274 PHE A N 1
ATOM 2036 C CA . PHE A 1 274 ? 1.097 -10.843 -17.360 1.00 89.69 274 PHE A CA 1
ATOM 2037 C C . PHE A 1 274 ? 0.317 -11.718 -16.364 1.00 89.69 274 PHE A C 1
ATOM 2039 O O . PHE A 1 274 ? -0.032 -11.259 -15.275 1.00 89.69 274 PHE A O 1
ATOM 2046 N N . MET A 1 275 ? 0.097 -12.997 -16.681 1.00 93.19 275 MET A N 1
ATOM 2047 C CA . MET A 1 275 ? -0.575 -13.927 -15.770 1.00 93.19 275 MET A CA 1
ATOM 2048 C C . MET A 1 275 ? 0.215 -14.152 -14.478 1.00 93.19 275 MET A C 1
ATOM 2050 O O . MET A 1 275 ? -0.387 -14.201 -13.406 1.00 93.19 275 MET A O 1
ATOM 2054 N N . MET A 1 276 ? 1.549 -14.210 -14.539 1.00 94.50 276 MET A N 1
ATOM 2055 C CA . MET A 1 276 ? 2.383 -14.283 -13.334 1.00 94.50 276 MET A CA 1
ATOM 2056 C C . MET A 1 276 ? 2.248 -13.031 -12.458 1.00 94.50 276 MET A C 1
ATOM 2058 O O . MET A 1 276 ? 2.192 -13.150 -11.236 1.00 94.50 276 MET A O 1
ATOM 2062 N N . ILE A 1 277 ? 2.122 -11.839 -13.052 1.00 94.06 277 ILE A N 1
ATOM 2063 C CA . ILE A 1 277 ? 1.867 -10.591 -12.310 1.00 94.06 277 ILE A CA 1
ATOM 2064 C C . ILE A 1 277 ? 0.508 -10.644 -11.600 1.00 94.06 277 ILE A C 1
ATOM 2066 O O . ILE A 1 277 ? 0.408 -10.278 -10.425 1.00 94.06 277 ILE A O 1
ATOM 2070 N N . VAL A 1 278 ? -0.535 -11.116 -12.290 1.00 95.38 278 VAL A N 1
ATOM 2071 C CA . VAL A 1 278 ? -1.882 -11.277 -11.720 1.00 95.38 278 VAL A CA 1
ATOM 2072 C C . VAL A 1 278 ? -1.853 -12.257 -10.548 1.00 95.38 278 VAL A C 1
ATOM 2074 O O . VAL A 1 278 ? -2.312 -11.923 -9.455 1.00 95.38 278 VAL A O 1
ATOM 2077 N N . VAL A 1 279 ? -1.272 -13.442 -10.750 1.00 97.75 279 VAL A N 1
ATOM 2078 C CA . VAL A 1 279 ? -1.154 -14.475 -9.712 1.00 97.75 279 VAL A CA 1
ATOM 2079 C C . VAL A 1 279 ? -0.330 -13.963 -8.535 1.00 97.75 279 VAL A C 1
ATOM 2081 O O . VAL A 1 279 ? -0.786 -14.058 -7.400 1.00 97.75 279 VAL A O 1
ATOM 2084 N N . GLY A 1 280 ? 0.830 -13.352 -8.780 1.00 97.94 280 GLY A N 1
ATOM 2085 C CA . GLY A 1 280 ? 1.681 -12.800 -7.726 1.00 97.94 280 GLY A CA 1
ATOM 2086 C C . GLY A 1 280 ? 0.975 -11.728 -6.897 1.00 97.94 280 GLY A C 1
ATOM 2087 O O . GLY A 1 280 ? 1.028 -11.752 -5.669 1.00 97.94 280 GLY A O 1
ATOM 2088 N N . SER A 1 281 ? 0.227 -10.840 -7.553 1.00 97.69 281 SER A N 1
ATOM 2089 C CA . SER A 1 281 ? -0.566 -9.812 -6.871 1.00 97.69 281 SER A CA 1
ATOM 2090 C C . SER A 1 281 ? -1.643 -10.415 -5.965 1.00 97.69 281 SER A C 1
ATOM 2092 O O . SER A 1 281 ? -1.785 -10.015 -4.807 1.00 97.69 281 SER A O 1
ATOM 2094 N N . LEU A 1 282 ? -2.380 -11.410 -6.471 1.00 98.25 282 LEU A N 1
ATOM 2095 C CA . LEU A 1 282 ? -3.420 -12.104 -5.711 1.00 98.25 282 LEU A CA 1
ATOM 2096 C C . LEU A 1 282 ? -2.844 -12.947 -4.569 1.00 98.25 282 LEU A C 1
ATOM 2098 O O . LEU A 1 282 ? -3.446 -12.991 -3.499 1.00 98.25 282 LEU A O 1
ATOM 2102 N N . LEU A 1 283 ? -1.685 -13.582 -4.763 1.00 98.50 283 LEU A N 1
ATOM 2103 C CA . LEU A 1 283 ? -1.009 -14.360 -3.725 1.00 98.50 283 LEU A CA 1
ATOM 2104 C C . LEU A 1 283 ? -0.567 -13.475 -2.563 1.00 98.50 283 LEU A C 1
ATOM 2106 O O . LEU A 1 283 ? -0.853 -13.800 -1.411 1.00 98.50 283 LEU A O 1
ATOM 2110 N N . VAL A 1 284 ? 0.070 -12.336 -2.846 1.00 98.62 284 VAL A N 1
ATOM 2111 C CA . VAL A 1 284 ? 0.487 -11.393 -1.801 1.00 98.62 284 VAL A CA 1
ATOM 2112 C C . VAL A 1 284 ? -0.735 -10.855 -1.060 1.00 98.62 284 VAL A C 1
ATOM 2114 O O . VAL A 1 284 ? -0.825 -11.005 0.158 1.00 98.62 284 VAL A O 1
ATOM 2117 N N . HIS A 1 285 ? -1.708 -10.277 -1.769 1.00 98.56 285 HIS A N 1
ATOM 2118 C CA . HIS A 1 285 ? -2.886 -9.689 -1.126 1.00 98.56 285 HIS A CA 1
ATOM 2119 C C . HIS A 1 285 ? -3.732 -10.740 -0.382 1.00 98.56 285 HIS A C 1
ATOM 2121 O O . HIS A 1 285 ? -4.131 -10.520 0.763 1.00 98.56 285 HIS A O 1
ATOM 2127 N N . GLY A 1 286 ? -3.927 -11.922 -0.972 1.00 98.50 286 GLY A N 1
ATOM 2128 C CA . GLY A 1 286 ? -4.613 -13.052 -0.345 1.00 98.50 286 GLY A CA 1
ATOM 2129 C C . GLY A 1 286 ? -3.913 -13.550 0.921 1.00 98.50 286 GLY A C 1
ATOM 2130 O O . GLY A 1 286 ? -4.578 -13.828 1.919 1.00 98.50 286 GLY A O 1
ATOM 2131 N N . SER A 1 287 ? -2.578 -13.585 0.928 1.00 98.69 287 SER A N 1
ATOM 2132 C CA . SER A 1 287 ? -1.792 -13.932 2.119 1.00 98.69 287 SER A CA 1
ATOM 2133 C C . SER A 1 287 ? -1.983 -12.906 3.236 1.00 98.69 287 SER A C 1
ATOM 2135 O O . SER A 1 287 ? -2.205 -13.279 4.388 1.00 98.69 287 SER A O 1
ATOM 2137 N N . LEU A 1 288 ? -1.975 -11.609 2.908 1.00 98.62 288 LEU A N 1
ATOM 2138 C CA . LEU A 1 288 ? -2.229 -10.549 3.888 1.00 98.62 288 LEU A CA 1
ATOM 2139 C C . LEU A 1 288 ? -3.647 -10.628 4.461 1.00 98.62 288 LEU A C 1
ATOM 2141 O O . LEU A 1 288 ? -3.820 -10.506 5.675 1.00 98.62 288 LEU A O 1
ATOM 2145 N N . LEU A 1 289 ? -4.652 -10.879 3.617 1.00 98.50 289 LEU A N 1
ATOM 2146 C CA . LEU A 1 289 ? -6.031 -11.112 4.050 1.00 98.50 289 LEU A CA 1
ATOM 2147 C C . LEU A 1 289 ? -6.122 -12.316 4.998 1.00 98.50 289 LEU A C 1
ATOM 2149 O O . LEU A 1 289 ? -6.731 -12.217 6.065 1.00 98.50 289 LEU A O 1
ATOM 2153 N N . ALA A 1 290 ? -5.489 -13.439 4.650 1.00 98.44 290 ALA A N 1
ATOM 2154 C CA . ALA A 1 290 ? -5.490 -14.648 5.468 1.00 98.44 290 ALA A CA 1
ATOM 2155 C C . ALA A 1 290 ? -4.841 -14.414 6.841 1.00 98.44 290 ALA A C 1
ATOM 2157 O O . ALA A 1 290 ? -5.424 -14.777 7.868 1.00 98.44 290 ALA A O 1
ATOM 2158 N N . LEU A 1 291 ? -3.684 -13.745 6.873 1.00 98.50 291 LEU A N 1
ATOM 2159 C CA . LEU A 1 291 ? -2.987 -13.386 8.108 1.00 98.50 291 LEU A CA 1
ATOM 2160 C C . LEU A 1 291 ? -3.832 -12.448 8.974 1.00 98.50 291 LEU A C 1
ATOM 2162 O O . LEU A 1 291 ? -4.026 -12.719 10.157 1.00 98.50 291 LEU A O 1
ATOM 2166 N N . CYS A 1 292 ? -4.419 -11.399 8.394 1.00 98.12 292 CYS A N 1
ATOM 2167 C CA . CYS A 1 292 ? -5.287 -10.484 9.137 1.00 98.12 292 CYS A CA 1
ATOM 2168 C C . CYS A 1 292 ? -6.534 -11.194 9.691 1.00 98.12 292 CYS A C 1
ATOM 2170 O O . CYS A 1 292 ? -6.931 -10.953 10.834 1.00 98.12 292 CYS A O 1
ATOM 2172 N N . ALA A 1 293 ? -7.133 -12.109 8.922 1.00 97.38 293 ALA A N 1
ATOM 2173 C CA . ALA A 1 293 ? -8.264 -12.915 9.374 1.00 97.38 293 ALA A CA 1
ATOM 2174 C C . ALA A 1 293 ? -7.876 -13.859 10.525 1.00 97.38 293 ALA A C 1
ATOM 2176 O O . ALA A 1 293 ? -8.624 -13.988 11.499 1.00 97.38 293 ALA A O 1
ATOM 2177 N N . ALA A 1 294 ? -6.715 -14.513 10.437 1.00 97.88 294 ALA A N 1
ATOM 2178 C CA . ALA A 1 294 ? -6.189 -15.382 11.486 1.00 97.88 294 ALA A CA 1
ATOM 2179 C C . ALA A 1 294 ? -5.875 -14.590 12.765 1.00 97.88 294 ALA A C 1
ATOM 2181 O O . ALA A 1 294 ? -6.364 -14.943 13.841 1.00 97.88 294 ALA A O 1
ATOM 2182 N N . SER A 1 295 ? -5.162 -13.468 12.654 1.00 97.25 295 SER A N 1
ATOM 2183 C CA . SER A 1 295 ? -4.832 -12.603 13.791 1.00 97.25 295 SER A CA 1
ATOM 2184 C C . SER A 1 295 ? -6.072 -11.984 14.430 1.00 97.25 295 SER A C 1
ATOM 2186 O O . SER A 1 295 ? -6.165 -11.929 15.654 1.00 97.25 295 SER A O 1
ATOM 2188 N N . GLY A 1 296 ? -7.079 -11.597 13.641 1.00 95.12 296 GLY A N 1
ATOM 2189 C CA . GLY A 1 296 ? -8.351 -11.104 14.171 1.00 95.12 296 GLY A CA 1
ATOM 2190 C C . GLY A 1 296 ? -9.098 -12.145 15.017 1.00 95.12 296 GLY A C 1
ATOM 2191 O O . GLY A 1 296 ? -9.719 -11.793 16.026 1.00 95.12 296 GLY A O 1
ATOM 2192 N N . ARG A 1 297 ? -9.005 -13.433 14.650 1.00 93.56 297 ARG A N 1
ATOM 2193 C CA . ARG A 1 297 ? -9.516 -14.550 15.465 1.00 93.56 297 ARG A CA 1
ATOM 2194 C C . ARG A 1 297 ? -8.660 -14.777 16.712 1.00 93.56 297 ARG A C 1
ATOM 2196 O O . ARG A 1 297 ? -9.224 -14.876 17.799 1.00 93.56 297 ARG A O 1
ATOM 2203 N N . GLY A 1 298 ? -7.332 -14.799 16.573 1.00 94.94 298 GLY A N 1
ATOM 2204 C CA . GLY A 1 298 ? -6.391 -14.996 17.684 1.00 94.94 298 GLY A CA 1
ATOM 2205 C C . GLY A 1 298 ? -6.503 -13.923 18.772 1.00 94.94 298 GLY A C 1
ATOM 2206 O O . GLY A 1 298 ? -6.554 -14.240 19.956 1.00 94.94 298 GLY A O 1
ATOM 2207 N N . LEU A 1 299 ? -6.676 -12.660 18.375 1.00 93.94 299 LEU A N 1
ATOM 2208 C CA . LEU A 1 299 ? -6.929 -11.524 19.272 1.00 93.94 299 LEU A CA 1
ATOM 2209 C C . LEU A 1 299 ? -8.366 -11.473 19.821 1.00 93.94 299 LEU A C 1
ATOM 2211 O O . LEU A 1 299 ? -8.723 -10.543 20.550 1.00 93.94 299 LEU A O 1
ATOM 2215 N N . ARG A 1 300 ? -9.216 -12.442 19.449 1.00 94.56 300 ARG A N 1
ATOM 2216 C CA . ARG A 1 300 ? -10.632 -12.531 19.834 1.00 94.56 300 ARG A CA 1
ATOM 2217 C C . ARG A 1 300 ? -11.398 -11.230 19.569 1.00 94.56 300 ARG A C 1
ATOM 2219 O O . ARG A 1 300 ? -12.242 -10.831 20.367 1.00 94.56 300 ARG A O 1
ATOM 2226 N N . LEU A 1 301 ? -11.094 -10.546 18.464 1.00 93.75 301 LEU A N 1
ATOM 2227 C CA . LEU A 1 301 ? -11.747 -9.285 18.097 1.00 93.75 301 LEU A CA 1
ATOM 2228 C C . LEU A 1 301 ? -13.240 -9.499 17.828 1.00 93.75 301 LEU A C 1
ATOM 2230 O O . LEU A 1 301 ? -13.635 -10.585 17.388 1.00 93.75 301 LEU A O 1
ATOM 2234 N N . ALA A 1 302 ? -14.053 -8.474 18.078 1.00 92.81 302 ALA A N 1
ATOM 2235 C CA . ALA A 1 302 ? -15.454 -8.461 17.661 1.00 92.81 302 ALA A CA 1
ATOM 2236 C C . ALA A 1 302 ? -15.560 -8.456 16.124 1.00 92.81 302 ALA A C 1
ATOM 2238 O O . ALA A 1 302 ? -14.609 -8.084 15.435 1.00 92.81 302 ALA A O 1
ATOM 2239 N N . ALA A 1 303 ? -16.703 -8.867 15.567 1.00 92.69 303 ALA A N 1
ATOM 2240 C CA . ALA A 1 303 ? -16.871 -8.994 14.115 1.00 92.69 303 ALA A CA 1
ATOM 2241 C C . ALA A 1 303 ? -16.532 -7.689 13.371 1.00 92.69 303 ALA A C 1
ATOM 2243 O O . ALA A 1 303 ? -15.703 -7.692 12.465 1.00 92.69 303 ALA A O 1
ATOM 2244 N N . ASN A 1 304 ? -17.073 -6.558 13.824 1.00 93.31 304 ASN A N 1
ATOM 2245 C CA . ASN A 1 304 ? -16.811 -5.240 13.244 1.00 93.31 304 ASN A CA 1
ATOM 2246 C C . ASN A 1 304 ? -15.334 -4.794 13.345 1.00 93.31 304 ASN A C 1
ATOM 2248 O O . ASN A 1 304 ? -14.806 -4.187 12.413 1.00 93.31 304 ASN A O 1
ATOM 2252 N N . GLU A 1 305 ? -14.648 -5.110 14.446 1.00 94.44 305 GLU A N 1
ATOM 2253 C CA . GLU A 1 305 ? -13.215 -4.848 14.641 1.00 94.44 305 GLU A CA 1
ATOM 2254 C C . GLU A 1 305 ? -12.354 -5.702 13.692 1.00 94.44 305 GLU A C 1
ATOM 2256 O O . GLU A 1 305 ? -11.377 -5.204 13.130 1.00 94.44 305 GLU A O 1
ATOM 2261 N N . ARG A 1 306 ? -12.730 -6.974 13.469 1.00 95.81 306 ARG A N 1
ATOM 2262 C CA . ARG A 1 306 ? -12.043 -7.870 12.518 1.00 95.81 306 ARG A CA 1
ATOM 2263 C C . ARG A 1 306 ? -12.117 -7.344 11.094 1.00 95.81 306 ARG A C 1
ATOM 2265 O O . ARG A 1 306 ? -11.122 -7.428 10.387 1.00 95.81 306 ARG A O 1
ATOM 2272 N N . ILE A 1 307 ? -13.264 -6.798 10.690 1.00 96.62 307 ILE A N 1
ATOM 2273 C CA . ILE A 1 307 ? -13.451 -6.209 9.357 1.00 96.62 307 ILE A CA 1
ATOM 2274 C C . ILE A 1 307 ? -12.473 -5.045 9.148 1.00 96.62 307 ILE A C 1
ATOM 2276 O O . ILE A 1 307 ? -11.808 -4.992 8.117 1.00 96.62 307 ILE A O 1
ATOM 2280 N N . ALA A 1 308 ? -12.335 -4.159 10.143 1.00 96.00 308 ALA A N 1
ATOM 2281 C CA . ALA A 1 308 ? -11.407 -3.030 10.069 1.00 96.00 308 ALA A CA 1
ATOM 2282 C C . ALA A 1 308 ? -9.944 -3.488 9.955 1.00 96.00 308 ALA A C 1
ATOM 2284 O O . ALA A 1 308 ? -9.206 -2.967 9.123 1.00 96.00 308 ALA A O 1
ATOM 2285 N N . LEU A 1 309 ? -9.530 -4.481 10.755 1.00 97.62 309 LEU A N 1
ATOM 2286 C CA . LEU A 1 309 ? -8.191 -5.068 10.644 1.00 97.62 309 LEU A CA 1
ATOM 2287 C C . LEU A 1 309 ? -7.981 -5.695 9.255 1.00 97.62 309 LEU A C 1
ATOM 2289 O O . LEU A 1 309 ? -6.981 -5.411 8.608 1.00 97.62 309 LEU A O 1
ATOM 2293 N N . LEU A 1 310 ? -8.933 -6.509 8.794 1.00 98.00 310 LEU A N 1
ATOM 2294 C CA . LEU A 1 310 ? -8.854 -7.259 7.541 1.00 98.00 310 LEU A CA 1
ATOM 2295 C C . LEU A 1 310 ? -8.714 -6.353 6.315 1.00 98.00 310 LEU A C 1
ATOM 2297 O O . LEU A 1 310 ? -7.773 -6.527 5.547 1.00 98.00 310 LEU A O 1
ATOM 2301 N N . LEU A 1 311 ? -9.640 -5.409 6.130 1.00 96.88 311 LEU A N 1
ATOM 2302 C 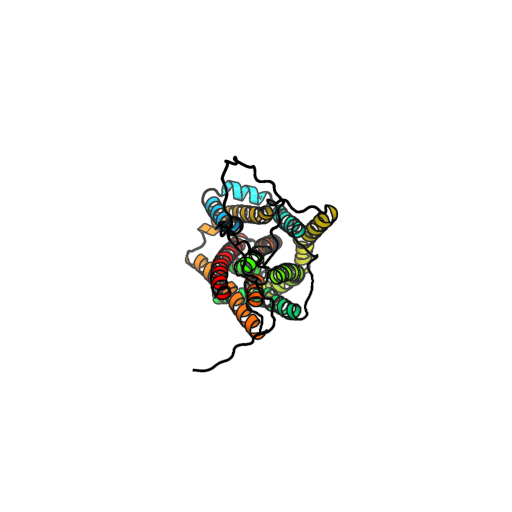CA . LEU A 1 311 ? -9.721 -4.602 4.908 1.00 96.88 311 LEU A CA 1
ATOM 2303 C C . LEU A 1 311 ? -8.700 -3.465 4.880 1.00 96.88 311 LEU A C 1
ATOM 2305 O O . LEU A 1 311 ? -8.252 -3.073 3.809 1.00 96.88 311 LEU A O 1
ATOM 2309 N N . VAL A 1 312 ? -8.321 -2.915 6.038 1.00 97.38 312 VAL A N 1
ATOM 2310 C CA . VAL A 1 312 ? -7.329 -1.834 6.059 1.00 97.38 312 VAL A CA 1
ATOM 2311 C C . VAL A 1 312 ? -5.920 -2.396 5.961 1.00 97.38 312 VAL A C 1
ATOM 2313 O O . VAL A 1 312 ? -5.185 -1.983 5.077 1.00 97.38 312 VAL A O 1
ATOM 2316 N N . VAL A 1 313 ? -5.527 -3.342 6.818 1.00 98.06 313 VAL A N 1
ATOM 2317 C CA . VAL A 1 313 ? -4.119 -3.782 6.907 1.00 98.06 313 VAL A CA 1
ATOM 2318 C C . VAL A 1 313 ? -3.650 -4.543 5.664 1.00 98.06 313 VAL A C 1
ATOM 2320 O O . VAL A 1 313 ? -2.472 -4.469 5.322 1.00 98.06 313 VAL A O 1
ATOM 2323 N N . SER A 1 314 ? -4.547 -5.253 4.976 1.00 97.75 314 SER A N 1
ATOM 2324 C CA . SER A 1 314 ? -4.204 -6.017 3.767 1.00 97.75 314 SER A CA 1
ATOM 2325 C C . SER A 1 314 ? -4.037 -5.163 2.506 1.00 97.75 314 SER A C 1
ATOM 2327 O O . SER A 1 314 ? -3.450 -5.632 1.526 1.00 97.75 314 SER A O 1
ATOM 2329 N N . GLN A 1 315 ? -4.532 -3.923 2.516 1.00 96.38 315 GLN A N 1
ATOM 2330 C CA . GLN A 1 315 ? -4.466 -3.035 1.363 1.00 96.38 315 GLN A CA 1
ATOM 2331 C C . GLN A 1 315 ? -3.105 -2.360 1.219 1.00 96.38 315 GLN A C 1
ATOM 2333 O O . GLN A 1 315 ? -2.404 -2.093 2.194 1.00 96.38 315 GLN A O 1
ATOM 2338 N N . LYS A 1 316 ? -2.769 -2.025 -0.029 1.00 95.56 316 LYS A N 1
ATOM 2339 C CA . LYS A 1 316 ? -1.528 -1.350 -0.418 1.00 95.56 316 LYS A CA 1
ATOM 2340 C C . LYS A 1 316 ? -1.800 -0.109 -1.253 1.00 95.56 316 LYS A C 1
ATOM 2342 O O . LYS A 1 316 ? -2.629 -0.116 -2.167 1.00 95.56 316 LYS A O 1
ATOM 2347 N N . THR A 1 317 ? -1.134 0.992 -0.923 1.00 90.75 317 THR A N 1
ATOM 2348 C CA . THR A 1 317 ? -1.410 2.295 -1.536 1.00 90.75 317 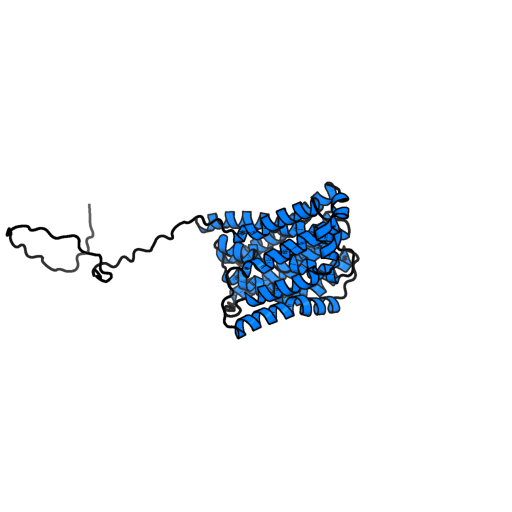THR A CA 1
ATOM 2349 C C . THR A 1 317 ? -0.544 2.561 -2.774 1.00 90.75 317 THR A C 1
ATOM 2351 O O . THR A 1 317 ? 0.679 2.669 -2.699 1.00 90.75 317 THR A O 1
ATOM 2354 N N . LEU A 1 318 ? -1.196 2.704 -3.933 1.00 86.75 318 LEU A N 1
ATOM 2355 C CA . LEU A 1 318 ? -0.536 2.988 -5.211 1.00 86.75 318 LEU A CA 1
ATOM 2356 C C . LEU A 1 318 ? 0.179 4.358 -5.255 1.00 86.75 318 LEU A C 1
ATOM 2358 O O . LEU A 1 318 ? 1.316 4.391 -5.717 1.00 86.75 318 LEU A O 1
ATOM 2362 N N . PRO A 1 319 ? -0.389 5.479 -4.752 1.00 79.56 319 PRO A N 1
ATOM 2363 C CA . PRO A 1 319 ? 0.316 6.767 -4.731 1.00 79.56 319 PRO A CA 1
ATOM 2364 C C . PRO A 1 319 ? 1.705 6.721 -4.094 1.00 79.56 319 PRO A C 1
ATOM 2366 O O . PRO A 1 319 ? 2.646 7.297 -4.636 1.00 79.56 319 PRO A O 1
ATOM 2369 N N . VAL A 1 320 ? 1.838 6.042 -2.945 1.00 84.88 320 VAL A N 1
ATOM 2370 C CA . VAL A 1 320 ? 3.137 5.935 -2.263 1.00 84.88 320 VAL A CA 1
ATOM 2371 C C . VAL A 1 320 ? 4.071 5.048 -3.080 1.00 84.88 320 VAL A C 1
ATOM 2373 O O . VAL A 1 320 ? 5.231 5.415 -3.229 1.00 84.88 320 VAL A O 1
ATOM 2376 N N . ALA A 1 321 ? 3.574 3.957 -3.682 1.00 90.62 321 ALA A N 1
ATOM 2377 C CA . ALA A 1 321 ? 4.389 3.097 -4.547 1.00 90.62 321 ALA A CA 1
ATOM 2378 C C . ALA A 1 321 ? 5.018 3.896 -5.693 1.00 90.62 321 ALA A C 1
ATOM 2380 O O . ALA A 1 321 ? 6.216 3.797 -5.929 1.00 90.62 321 ALA A O 1
ATOM 2381 N N . ILE A 1 322 ? 4.231 4.740 -6.363 1.00 80.75 322 ILE A N 1
ATOM 2382 C CA . ILE A 1 322 ? 4.713 5.585 -7.463 1.00 80.75 322 ILE A CA 1
ATOM 2383 C C . ILE A 1 322 ? 5.725 6.620 -6.953 1.00 80.75 322 ILE A C 1
ATOM 2385 O O . ILE A 1 322 ? 6.780 6.810 -7.560 1.00 80.75 322 ILE A O 1
ATOM 2389 N N . GLY A 1 323 ? 5.448 7.255 -5.810 1.00 78.00 323 GLY A N 1
ATOM 2390 C CA . GLY A 1 323 ? 6.391 8.174 -5.166 1.00 78.00 323 GLY A CA 1
ATOM 2391 C C . GLY A 1 323 ? 7.732 7.516 -4.817 1.00 78.00 323 GLY A C 1
ATOM 2392 O O . GLY A 1 323 ? 8.780 8.129 -5.002 1.00 78.00 323 GLY A O 1
ATOM 2393 N N . VAL A 1 324 ? 7.708 6.257 -4.371 1.00 86.75 324 VAL A N 1
ATOM 2394 C CA . VAL A 1 324 ? 8.912 5.465 -4.087 1.00 86.75 324 VAL A CA 1
ATOM 2395 C C . VAL A 1 324 ? 9.620 5.060 -5.374 1.00 86.75 324 VAL A C 1
ATOM 2397 O O . VAL A 1 324 ? 10.810 5.305 -5.498 1.00 86.75 324 VAL A O 1
ATOM 2400 N N . LEU A 1 325 ? 8.915 4.503 -6.360 1.00 85.69 325 LEU A N 1
ATOM 2401 C CA . LEU A 1 325 ? 9.502 4.068 -7.632 1.00 85.69 325 LEU A CA 1
ATOM 2402 C C . LEU A 1 325 ? 10.212 5.220 -8.352 1.00 85.69 325 LEU A C 1
ATOM 2404 O O . LEU A 1 325 ? 11.368 5.089 -8.744 1.00 85.69 325 LEU A O 1
ATOM 2408 N N . THR A 1 326 ? 9.570 6.386 -8.437 1.00 77.19 326 THR A N 1
ATOM 2409 C CA . THR A 1 326 ? 10.185 7.598 -9.013 1.00 77.19 326 THR A CA 1
ATOM 2410 C C . THR A 1 326 ? 11.384 8.113 -8.208 1.00 77.19 326 THR A C 1
ATOM 2412 O O . THR A 1 326 ? 12.133 8.960 -8.697 1.00 77.19 326 THR A O 1
ATOM 2415 N N . ALA A 1 327 ? 11.580 7.627 -6.978 1.00 78.88 327 ALA A N 1
ATOM 2416 C CA . ALA A 1 327 ? 12.742 7.922 -6.152 1.00 78.88 327 ALA A CA 1
ATOM 2417 C C . ALA A 1 327 ? 13.927 6.975 -6.341 1.00 78.88 327 ALA A C 1
ATOM 2419 O O . ALA A 1 327 ? 15.039 7.357 -5.985 1.00 78.88 327 ALA A O 1
ATOM 2420 N N . LEU A 1 328 ? 13.714 5.788 -6.912 1.00 78.56 328 LEU A N 1
ATOM 2421 C CA . LEU A 1 328 ? 14.749 4.759 -7.024 1.00 78.56 328 LEU A CA 1
ATOM 2422 C C . LEU A 1 328 ? 15.742 4.988 -8.177 1.00 78.56 328 LEU A C 1
ATOM 2424 O O . LEU A 1 328 ? 16.709 4.248 -8.267 1.00 78.56 328 LEU A O 1
ATOM 2428 N N . ASN A 1 329 ? 15.549 6.000 -9.034 1.00 74.12 329 ASN A N 1
ATOM 2429 C CA . ASN A 1 329 ? 16.428 6.308 -10.180 1.00 74.12 329 ASN A CA 1
ATOM 2430 C C . ASN A 1 329 ? 16.738 5.095 -11.094 1.00 74.12 329 ASN A C 1
ATOM 2432 O O . ASN A 1 329 ? 17.788 5.043 -11.727 1.00 74.12 329 ASN A O 1
ATOM 2436 N N . VAL A 1 330 ? 15.818 4.132 -11.185 1.00 78.00 330 VAL A N 1
ATOM 2437 C CA . VAL A 1 330 ? 15.906 2.952 -12.063 1.00 78.00 330 VAL A CA 1
ATOM 2438 C C . VAL A 1 330 ? 14.781 2.972 -13.104 1.00 78.00 330 VAL A C 1
ATOM 2440 O O . VAL A 1 330 ? 13.794 3.686 -12.915 1.00 78.00 330 VAL A O 1
ATOM 2443 N N . PRO A 1 331 ? 14.864 2.196 -14.199 1.00 76.69 331 PRO A N 1
ATOM 2444 C CA . PRO A 1 331 ? 13.742 2.031 -15.120 1.00 76.69 331 PRO A CA 1
ATOM 2445 C C . PRO A 1 331 ? 12.523 1.416 -14.412 1.00 76.69 331 PRO A C 1
ATOM 2447 O O . PRO A 1 331 ? 12.530 0.249 -14.026 1.00 76.69 331 PRO A O 1
ATOM 2450 N N . ILE A 1 332 ? 11.454 2.200 -14.241 1.00 79.88 332 ILE A N 1
ATOM 2451 C CA . ILE A 1 332 ? 10.283 1.798 -13.438 1.00 79.88 332 ILE A CA 1
ATOM 2452 C C . ILE A 1 332 ? 9.076 1.324 -14.251 1.00 79.88 332 ILE A C 1
ATOM 2454 O O . ILE A 1 332 ? 8.082 0.923 -13.654 1.00 79.88 332 ILE A O 1
ATOM 2458 N N . ALA A 1 333 ? 9.132 1.348 -15.585 1.00 77.75 333 ALA A N 1
ATOM 2459 C CA . ALA A 1 333 ? 7.980 1.048 -16.444 1.00 77.75 333 ALA A CA 1
ATOM 2460 C C . ALA A 1 333 ? 7.328 -0.309 -16.109 1.00 77.75 333 ALA A C 1
ATOM 2462 O O . ALA A 1 333 ? 6.143 -0.365 -15.785 1.00 77.75 333 ALA A O 1
ATOM 2463 N N . GLY A 1 334 ? 8.113 -1.393 -16.083 1.00 82.25 334 GLY A N 1
ATOM 2464 C CA . GLY A 1 334 ? 7.611 -2.727 -15.725 1.00 82.25 334 GLY A CA 1
ATOM 2465 C C . GLY A 1 334 ? 7.108 -2.823 -14.279 1.00 82.25 334 GLY A C 1
ATOM 2466 O O . GLY A 1 334 ? 6.072 -3.433 -14.022 1.00 82.25 334 GLY A O 1
ATOM 2467 N N . ALA A 1 335 ? 7.782 -2.152 -13.341 1.00 89.38 335 ALA A N 1
ATOM 2468 C CA . ALA A 1 335 ? 7.378 -2.121 -11.937 1.00 89.38 335 ALA A CA 1
ATOM 2469 C C . ALA A 1 335 ? 6.029 -1.408 -11.739 1.00 89.38 335 ALA A C 1
ATOM 2471 O O . ALA A 1 335 ? 5.178 -1.879 -10.983 1.00 89.38 335 ALA A O 1
ATOM 2472 N N . LEU A 1 336 ? 5.802 -0.309 -12.465 1.00 84.19 336 LEU A N 1
ATOM 2473 C CA . LEU A 1 336 ? 4.549 0.444 -12.433 1.00 84.19 336 LEU A CA 1
ATOM 2474 C C . LEU A 1 336 ? 3.366 -0.402 -12.906 1.00 84.19 336 LEU A C 1
ATOM 2476 O O . LEU A 1 336 ? 2.308 -0.352 -12.279 1.00 84.19 336 LEU A O 1
ATOM 2480 N N . VAL A 1 337 ? 3.546 -1.212 -13.956 1.00 84.75 337 VAL A N 1
ATOM 2481 C CA . VAL A 1 337 ? 2.506 -2.138 -14.434 1.00 84.75 337 VAL A CA 1
ATOM 2482 C C . VAL A 1 337 ? 2.074 -3.082 -13.315 1.00 84.75 337 VAL A C 1
ATOM 2484 O O . VAL A 1 337 ? 0.877 -3.219 -13.062 1.00 84.75 337 VAL A O 1
ATOM 2487 N N . VAL A 1 338 ? 3.030 -3.669 -12.589 1.00 91.94 338 VAL A N 1
ATOM 2488 C CA . VAL A 1 338 ? 2.728 -4.544 -11.447 1.00 91.94 338 VAL A CA 1
ATOM 2489 C C . VAL A 1 338 ? 1.976 -3.795 -10.356 1.00 91.94 338 VAL A C 1
ATOM 2491 O O . VAL A 1 338 ? 0.948 -4.283 -9.897 1.00 91.94 338 VAL A O 1
ATOM 2494 N N . CYS A 1 339 ? 2.423 -2.597 -9.964 1.00 91.62 339 CYS A N 1
ATOM 2495 C CA . CYS A 1 339 ? 1.739 -1.817 -8.930 1.00 91.62 339 CYS A CA 1
ATOM 2496 C C . CYS A 1 339 ? 0.288 -1.483 -9.315 1.00 91.62 339 CYS A C 1
ATOM 2498 O O . CYS A 1 339 ? -0.602 -1.544 -8.465 1.00 91.62 339 CYS A O 1
ATOM 2500 N N . ILE A 1 340 ? 0.035 -1.150 -10.585 1.00 84.88 340 ILE A N 1
ATOM 2501 C CA . ILE A 1 340 ? -1.305 -0.819 -11.092 1.00 84.88 340 ILE A CA 1
ATOM 2502 C C . ILE A 1 340 ? -2.201 -2.057 -11.099 1.00 84.88 340 ILE A C 1
ATOM 2504 O O . ILE A 1 340 ? -3.307 -2.005 -10.557 1.00 84.88 340 ILE A O 1
ATOM 2508 N N . VAL A 1 341 ? -1.722 -3.172 -11.663 1.00 88.00 341 VAL A N 1
ATOM 2509 C CA . VAL A 1 341 ? -2.463 -4.443 -11.699 1.00 88.00 341 VAL A CA 1
ATOM 2510 C C . VAL A 1 341 ? -2.763 -4.917 -10.280 1.00 88.00 341 VAL A C 1
ATOM 2512 O O . VAL A 1 341 ? -3.910 -5.237 -9.972 1.00 88.00 341 VAL A O 1
ATOM 2515 N N . PHE A 1 342 ? -1.773 -4.868 -9.386 1.00 94.69 342 PHE A N 1
ATOM 2516 C CA . PHE A 1 342 ? -1.948 -5.189 -7.975 1.00 94.69 342 PHE A CA 1
ATOM 2517 C C . PHE A 1 342 ? -3.036 -4.328 -7.340 1.00 94.69 342 PHE A C 1
ATOM 2519 O O . PHE A 1 342 ? -3.969 -4.857 -6.737 1.00 94.69 342 PHE A O 1
ATOM 2526 N N . HIS A 1 343 ? -2.930 -3.001 -7.478 1.00 90.44 343 HIS A N 1
ATOM 2527 C CA . HIS A 1 343 ? -3.871 -2.064 -6.872 1.00 90.44 343 HIS A CA 1
ATOM 2528 C C . HIS A 1 343 ? -5.299 -2.276 -7.384 1.00 90.44 343 HIS A C 1
ATOM 2530 O O . HIS A 1 343 ? -6.252 -2.219 -6.609 1.00 90.44 343 HIS A O 1
ATOM 2536 N N . PHE A 1 344 ? -5.453 -2.544 -8.678 1.00 85.12 344 PHE A N 1
ATOM 2537 C CA . PHE A 1 344 ? -6.748 -2.829 -9.278 1.00 85.12 344 PHE A CA 1
ATOM 2538 C C . PHE A 1 344 ? -7.351 -4.133 -8.736 1.00 85.12 344 PHE A C 1
ATOM 2540 O O . PHE A 1 344 ? -8.493 -4.141 -8.273 1.00 85.12 344 PHE A O 1
ATOM 2547 N N . LEU A 1 345 ? -6.572 -5.219 -8.735 1.00 91.00 345 LEU A N 1
ATOM 2548 C CA . LEU A 1 345 ? -7.028 -6.533 -8.282 1.00 91.00 345 LEU A CA 1
ATOM 2549 C C . LEU A 1 345 ? -7.411 -6.532 -6.800 1.00 91.00 345 LEU A C 1
ATOM 2551 O O . LEU A 1 345 ? -8.476 -7.051 -6.467 1.00 91.00 345 LEU A O 1
ATOM 2555 N N . GLN A 1 346 ? -6.614 -5.907 -5.923 1.00 94.25 346 GLN A N 1
ATOM 2556 C CA . GLN A 1 346 ? -6.971 -5.818 -4.500 1.00 94.25 346 GLN A CA 1
ATOM 2557 C C . GLN A 1 346 ? -8.306 -5.082 -4.299 1.00 94.25 346 GLN A C 1
ATOM 2559 O O . GLN A 1 346 ? -9.136 -5.533 -3.522 1.00 94.25 346 GLN A O 1
ATOM 2564 N N . LEU A 1 347 ? -8.582 -4.000 -5.046 1.00 88.06 347 LEU A N 1
ATOM 2565 C CA . LEU A 1 347 ? -9.828 -3.241 -4.888 1.00 88.06 347 LEU A CA 1
ATOM 2566 C C . LEU A 1 347 ? -11.045 -4.071 -5.309 1.00 88.06 347 LEU A C 1
ATOM 2568 O O . LEU A 1 347 ? -12.098 -3.975 -4.680 1.00 88.06 347 LEU A O 1
ATOM 2572 N N . MET A 1 348 ? -10.905 -4.891 -6.353 1.00 85.81 348 MET A N 1
ATOM 2573 C CA . MET A 1 348 ? -11.952 -5.819 -6.790 1.00 85.81 348 MET A CA 1
ATOM 2574 C C . MET A 1 348 ? -12.196 -6.922 -5.759 1.00 85.81 348 MET A C 1
ATOM 2576 O O . MET A 1 348 ? -13.346 -7.176 -5.394 1.00 85.81 348 MET A O 1
ATOM 2580 N N . VAL A 1 349 ? -11.127 -7.542 -5.253 1.00 93.06 349 VAL A N 1
ATOM 2581 C CA . VAL A 1 349 ? -11.209 -8.585 -4.222 1.00 93.06 349 VAL A CA 1
ATOM 2582 C C . VAL A 1 349 ? -11.851 -8.034 -2.948 1.00 93.06 349 VAL A C 1
ATOM 2584 O O . VAL A 1 349 ? -12.828 -8.604 -2.456 1.00 93.06 349 VAL A O 1
ATOM 2587 N N . ASP A 1 350 ? -11.381 -6.889 -2.459 1.00 92.38 350 ASP A N 1
ATOM 2588 C CA . ASP A 1 350 ? -11.886 -6.266 -1.237 1.00 92.38 350 ASP A CA 1
ATOM 2589 C C . ASP A 1 350 ? -13.340 -5.809 -1.363 1.00 92.38 350 ASP A C 1
ATOM 2591 O O . ASP A 1 350 ? -14.105 -5.945 -0.408 1.00 92.38 350 ASP A O 1
ATOM 2595 N N . ALA A 1 351 ? -13.769 -5.326 -2.535 1.00 86.94 351 ALA A N 1
ATOM 2596 C CA . ALA A 1 351 ? -15.171 -4.989 -2.776 1.00 86.94 351 ALA A CA 1
ATOM 2597 C C . ALA A 1 351 ? -16.084 -6.222 -2.643 1.00 86.94 351 ALA A C 1
ATOM 2599 O O . ALA A 1 351 ? -17.129 -6.159 -1.988 1.00 86.94 351 ALA A O 1
ATOM 2600 N N . VAL A 1 352 ? -15.676 -7.361 -3.216 1.00 89.88 352 VAL A N 1
ATOM 2601 C CA . VAL A 1 352 ? -16.416 -8.630 -3.105 1.00 89.88 352 VAL A CA 1
ATOM 2602 C C . VAL A 1 352 ? -16.435 -9.126 -1.659 1.00 89.88 352 VAL A C 1
ATOM 2604 O O . VAL A 1 352 ? -17.485 -9.548 -1.165 1.00 89.88 352 VAL A O 1
ATOM 2607 N N . ILE A 1 353 ? -15.299 -9.061 -0.959 1.00 92.88 353 ILE A N 1
ATOM 2608 C CA . ILE A 1 353 ? -15.192 -9.457 0.450 1.00 92.88 353 ILE A CA 1
ATOM 2609 C C . ILE A 1 353 ? -16.083 -8.571 1.327 1.00 92.88 353 ILE A C 1
ATOM 2611 O O . ILE A 1 353 ? -16.874 -9.098 2.109 1.00 92.88 353 ILE A O 1
ATOM 2615 N N . ALA A 1 354 ? -16.023 -7.248 1.168 1.00 89.56 354 ALA A N 1
ATOM 2616 C CA . ALA A 1 354 ? -16.836 -6.299 1.924 1.00 89.56 354 ALA A CA 1
ATOM 2617 C C . ALA A 1 354 ? -18.342 -6.557 1.741 1.00 89.56 354 ALA A C 1
ATOM 2619 O O . ALA A 1 354 ? -19.086 -6.597 2.722 1.00 89.56 354 ALA A O 1
ATOM 2620 N N . ALA A 1 355 ? -18.785 -6.819 0.505 1.00 86.62 355 ALA A N 1
ATOM 2621 C CA . ALA A 1 355 ? -20.179 -7.149 0.210 1.00 86.62 355 ALA A CA 1
ATOM 2622 C C . ALA A 1 355 ? -20.637 -8.463 0.871 1.00 86.62 355 ALA A C 1
ATOM 2624 O O . ALA A 1 355 ? -21.778 -8.563 1.324 1.00 86.62 355 ALA A O 1
ATOM 2625 N N . ARG A 1 356 ? -19.758 -9.473 0.954 1.00 89.94 356 ARG A N 1
ATOM 2626 C CA . ARG A 1 356 ? -20.054 -10.739 1.649 1.00 89.94 356 ARG A CA 1
ATOM 2627 C C . ARG A 1 356 ? -20.114 -10.556 3.163 1.00 89.94 356 ARG A C 1
ATOM 2629 O O . ARG A 1 356 ? -21.056 -11.036 3.784 1.00 89.94 356 ARG A O 1
ATOM 2636 N N . LEU A 1 357 ? -19.151 -9.836 3.738 1.00 90.62 357 LEU A N 1
ATOM 2637 C CA . LEU A 1 357 ? -19.089 -9.564 5.177 1.00 90.62 357 LEU A CA 1
ATOM 2638 C C . LEU A 1 357 ? -20.325 -8.805 5.664 1.00 90.62 357 LEU A C 1
ATOM 2640 O O . LEU A 1 357 ? -20.852 -9.133 6.724 1.00 90.62 357 LEU A O 1
ATOM 2644 N N . ARG A 1 358 ? -20.832 -7.859 4.863 1.00 87.38 358 ARG A N 1
ATOM 2645 C CA . ARG A 1 358 ? -22.050 -7.111 5.188 1.00 87.38 358 ARG A CA 1
ATOM 2646 C C . ARG A 1 358 ? -23.246 -8.027 5.456 1.00 87.38 358 ARG A C 1
ATOM 2648 O O . ARG A 1 358 ? -23.936 -7.837 6.450 1.00 87.38 358 ARG A O 1
ATOM 2655 N N . ARG A 1 359 ? -23.444 -9.050 4.617 1.00 78.50 359 ARG A N 1
ATOM 2656 C CA . ARG A 1 359 ? -24.554 -10.009 4.760 1.00 78.50 359 ARG A CA 1
ATOM 2657 C C . ARG A 1 359 ? -24.465 -10.816 6.054 1.00 78.50 359 ARG A C 1
ATOM 2659 O O . ARG A 1 359 ? -25.491 -11.131 6.632 1.00 78.50 359 ARG A O 1
ATOM 2666 N N . THR A 1 360 ? -23.252 -11.136 6.506 1.00 75.81 360 THR A N 1
ATOM 2667 C CA . THR A 1 360 ? -23.022 -11.879 7.757 1.00 75.81 360 THR A CA 1
ATOM 2668 C C . THR A 1 360 ? -23.223 -11.018 9.002 1.00 75.81 360 THR A C 1
ATOM 2670 O O . THR A 1 360 ? -23.544 -11.542 10.058 1.00 75.81 360 THR A O 1
ATOM 2673 N N . VAL A 1 361 ? -23.004 -9.703 8.911 1.00 74.56 361 VAL A N 1
ATOM 2674 C CA . VAL A 1 361 ? -23.267 -8.778 10.028 1.00 74.56 361 VAL A CA 1
ATOM 2675 C C . VAL A 1 361 ? -24.769 -8.510 10.191 1.00 74.56 361 VAL A C 1
ATOM 2677 O O . VAL A 1 361 ? -25.210 -8.185 11.288 1.00 74.56 361 VAL A O 1
ATOM 2680 N N . GLU A 1 362 ? -25.547 -8.632 9.112 1.00 66.56 362 GLU A N 1
ATOM 2681 C CA . GLU A 1 362 ? -27.004 -8.435 9.110 1.00 66.56 362 GLU A CA 1
ATOM 2682 C C . GLU A 1 362 ? -27.813 -9.678 9.531 1.00 66.56 362 GLU A C 1
ATOM 2684 O O . GLU A 1 362 ? -28.982 -9.522 9.880 1.00 66.56 362 GLU A O 1
ATOM 2689 N N . SER A 1 363 ? -27.220 -10.880 9.497 1.00 51.38 363 SER A N 1
ATOM 2690 C CA . SER A 1 363 ? -27.845 -12.165 9.873 1.00 51.38 363 SER A CA 1
ATOM 2691 C C . SER A 1 363 ? -27.640 -12.525 11.340 1.00 51.38 363 SER A C 1
ATOM 2693 O O . SER A 1 363 ? -28.622 -12.935 11.992 1.00 51.38 363 SER A O 1
#

Sequence (363 aa):
MNVVAHQCGGISIPVGANRLVSGSAARVGTWRPGVVCPVHGVRMQRFPDFRISIPVQQWFLPVGLVLAMAFALVAPLPGSVLNETGLVLGLVPLIFLVNGYQTRLDMLSLRKRFVGVLLTGVVIGLLLSPFIGLGTAALLGLPASAALGLVVMASMPPTLSSGVIMTENAGGQTLWAMLLTILLNLIGIFTIPFILSLTLETGAEVVVSPWPLLLRLLLVVLLPFVLGGLLRRILSRKAPGWVRYVPSSCIIVTVWMSMSASRGTLFELTVGAFMMIVVGSLLVHGSLLALCAASGRGLRLAANERIALLLVVSQKTLPVAIGVLTALNVPIAGALVVCIVFHFLQLMVDAVIAARLRRTVES